Protein AF-A0A167ZIF8-F1 (afdb_monomer)

Structure (mmCIF, N/CA/C/O backbone):
data_AF-A0A167ZIF8-F1
#
_entry.id   AF-A0A167ZIF8-F1
#
loop_
_atom_site.group_PDB
_atom_site.id
_atom_site.type_symbol
_atom_site.label_atom_id
_atom_site.label_alt_id
_atom_site.label_comp_id
_atom_site.label_asym_id
_atom_site.label_entity_id
_atom_site.label_seq_id
_atom_site.pdbx_PDB_ins_code
_atom_site.Cartn_x
_atom_site.Cartn_y
_atom_site.Cartn_z
_atom_site.occupancy
_atom_site.B_iso_or_equiv
_atom_site.auth_seq_id
_atom_site.auth_comp_id
_atom_site.auth_asym_id
_atom_site.auth_atom_id
_atom_site.pdbx_PDB_model_num
ATOM 1 N N . MET A 1 1 ? -25.067 7.135 -41.259 1.00 41.94 1 MET A N 1
ATOM 2 C CA . MET A 1 1 ? -25.856 6.214 -40.419 1.00 41.94 1 MET A CA 1
ATOM 3 C C . MET A 1 1 ? -25.126 4.883 -40.394 1.00 41.94 1 MET A C 1
ATOM 5 O O . MET A 1 1 ? -25.309 4.084 -41.297 1.00 41.94 1 MET A O 1
ATOM 9 N N . HIS A 1 2 ? -24.227 4.705 -39.431 1.00 35.59 2 HIS A N 1
ATOM 10 C CA . HIS A 1 2 ? -23.624 3.417 -39.102 1.00 35.59 2 HIS A CA 1
ATOM 11 C C . HIS A 1 2 ? -23.530 3.384 -37.578 1.00 35.59 2 HIS A C 1
ATOM 13 O O . HIS A 1 2 ? -22.694 4.074 -37.002 1.00 35.59 2 HIS A O 1
ATOM 19 N N . ASP A 1 3 ? -24.457 2.657 -36.958 1.00 36.94 3 ASP A N 1
ATOM 20 C CA . ASP A 1 3 ? -24.453 2.353 -35.531 1.00 36.94 3 ASP A CA 1
ATOM 21 C C . ASP A 1 3 ? -23.498 1.184 -35.292 1.00 36.94 3 ASP A C 1
ATOM 23 O O . ASP A 1 3 ? -23.784 0.038 -35.640 1.00 36.94 3 ASP A O 1
ATOM 27 N N . SER A 1 4 ? -22.337 1.481 -34.719 1.00 40.12 4 SER A N 1
ATOM 28 C CA . SER A 1 4 ? -21.416 0.488 -34.172 1.00 40.12 4 SER A CA 1
ATOM 29 C C . SER A 1 4 ? -21.709 0.318 -32.684 1.00 40.12 4 SER A C 1
ATOM 31 O O . SER A 1 4 ? -21.299 1.123 -31.849 1.00 40.12 4 SER A O 1
ATOM 33 N N . HIS A 1 5 ? -22.463 -0.735 -32.378 1.00 37.88 5 HIS A N 1
ATOM 34 C CA . HIS A 1 5 ? -22.766 -1.204 -31.033 1.00 37.88 5 HIS A CA 1
ATOM 35 C C . HIS A 1 5 ? -21.508 -1.875 -30.454 1.00 37.88 5 HIS A C 1
ATOM 37 O O . HIS A 1 5 ? -21.152 -2.984 -30.851 1.00 37.88 5 HIS A O 1
ATOM 43 N N . PHE A 1 6 ? -20.798 -1.186 -29.561 1.00 35.12 6 PHE A N 1
ATOM 44 C CA . PHE A 1 6 ? -19.757 -1.801 -28.735 1.00 35.12 6 PHE A CA 1
ATOM 45 C C . PHE A 1 6 ? -20.427 -2.508 -27.545 1.00 35.12 6 PHE A C 1
ATOM 47 O O . PHE A 1 6 ? -21.236 -1.872 -26.865 1.00 35.12 6 PHE A O 1
ATOM 54 N N . PRO A 1 7 ? -20.120 -3.787 -27.262 1.00 34.19 7 PRO A N 1
ATOM 55 C CA . PRO A 1 7 ? -20.613 -4.441 -26.059 1.00 34.19 7 PRO A CA 1
ATOM 56 C C . PRO A 1 7 ? -20.008 -3.768 -24.822 1.00 34.19 7 PRO A C 1
ATOM 58 O O . PRO A 1 7 ? -18.795 -3.570 -24.735 1.00 34.19 7 PRO A O 1
ATOM 61 N N . SER A 1 8 ? -20.869 -3.405 -23.874 1.00 37.16 8 SER A N 1
ATOM 62 C CA . SER A 1 8 ? -20.477 -2.848 -22.583 1.00 37.16 8 SER A CA 1
ATOM 63 C C . SER A 1 8 ? -19.755 -3.914 -21.754 1.00 37.16 8 SER A C 1
ATOM 65 O O . SER A 1 8 ? -20.264 -5.013 -21.565 1.00 37.16 8 SER A O 1
ATOM 67 N N . ILE A 1 9 ? -18.591 -3.570 -21.200 1.00 37.72 9 ILE A N 1
ATOM 68 C CA . ILE A 1 9 ? -17.782 -4.408 -20.288 1.00 37.72 9 ILE A CA 1
ATOM 69 C C . ILE A 1 9 ? -18.501 -4.675 -18.938 1.00 37.72 9 ILE A C 1
ATOM 71 O O . ILE A 1 9 ? -17.973 -5.345 -18.055 1.00 37.72 9 ILE A O 1
ATOM 75 N N . ARG A 1 10 ? -19.741 -4.202 -18.763 1.00 41.38 10 ARG A N 1
ATOM 76 C CA . ARG A 1 10 ? -20.510 -4.321 -17.515 1.00 41.38 10 ARG A CA 1
ATOM 77 C C . ARG A 1 10 ? -21.224 -5.659 -17.305 1.00 41.38 10 ARG A C 1
ATOM 79 O O . ARG A 1 10 ? -21.680 -5.900 -16.193 1.00 41.38 10 ARG A O 1
ATOM 86 N N . ASP A 1 11 ? -21.266 -6.546 -18.298 1.00 34.81 11 ASP A N 1
ATOM 87 C CA . ASP A 1 11 ? -22.119 -7.745 -18.224 1.00 34.81 11 ASP A CA 1
ATOM 88 C C . ASP A 1 11 ? -21.430 -9.013 -17.675 1.00 34.81 11 ASP A C 1
ATOM 90 O O . ASP A 1 11 ? -22.047 -10.073 -17.651 1.00 34.81 11 ASP A O 1
ATOM 94 N N . ASN A 1 12 ? -20.176 -8.941 -17.204 1.00 36.62 12 ASN A N 1
ATOM 95 C CA . ASN A 1 12 ? -19.438 -10.116 -16.696 1.00 36.62 12 ASN A CA 1
ATOM 96 C C . ASN A 1 12 ? -18.710 -9.900 -15.358 1.00 36.62 12 ASN A C 1
ATOM 98 O O . ASN A 1 12 ? -17.729 -10.586 -15.074 1.00 36.62 12 ASN A O 1
ATOM 102 N N . LEU A 1 13 ? -19.171 -8.979 -14.508 1.00 37.09 13 LEU A N 1
ATOM 103 C CA . LEU A 1 13 ? -18.713 -8.959 -13.117 1.00 37.09 13 LEU A CA 1
ATOM 104 C C . LEU A 1 13 ? -19.550 -9.965 -12.311 1.00 37.09 13 LEU A C 1
ATOM 106 O O . LEU A 1 13 ? -20.757 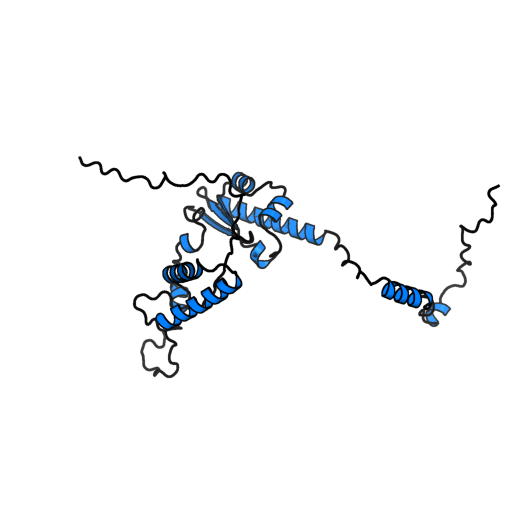-9.754 -12.168 1.00 37.09 13 LEU A O 1
ATOM 110 N N . PRO A 1 14 ? -18.964 -11.064 -11.798 1.00 38.53 14 PRO A N 1
ATOM 111 C CA . PRO A 1 14 ? -19.692 -11.953 -10.911 1.00 38.53 14 PRO A CA 1
ATOM 112 C C . PRO A 1 14 ? -20.103 -11.167 -9.665 1.00 38.53 14 PRO A C 1
ATOM 114 O O . PRO A 1 14 ? -19.280 -10.512 -9.023 1.00 38.53 14 PRO A O 1
ATOM 117 N N . LEU A 1 15 ? -21.402 -11.223 -9.365 1.00 38.34 15 LEU A N 1
ATOM 118 C CA . LEU A 1 15 ? -22.008 -10.749 -8.128 1.00 38.34 15 LEU A CA 1
ATOM 119 C C . LEU A 1 15 ? -21.123 -11.138 -6.937 1.00 38.34 15 LEU A C 1
ATOM 121 O O . LEU A 1 15 ? -20.860 -12.316 -6.705 1.00 38.34 15 LEU A O 1
ATOM 125 N N . PHE A 1 16 ? -20.667 -10.119 -6.206 1.00 46.72 16 PHE A N 1
ATOM 126 C CA . PHE A 1 16 ? -19.886 -10.193 -4.971 1.00 46.72 16 PHE A CA 1
ATOM 127 C C . PHE A 1 16 ? -20.711 -10.761 -3.801 1.00 46.72 16 PHE A C 1
ATOM 129 O O . PHE A 1 16 ? -20.771 -10.179 -2.721 1.00 46.72 16 PHE A O 1
ATOM 136 N N . GLU A 1 17 ? -21.350 -11.908 -3.993 1.00 45.38 17 GLU A N 1
ATOM 137 C CA . GLU A 1 17 ? -22.066 -12.615 -2.941 1.00 45.38 17 GLU A CA 1
ATOM 138 C C . GLU A 1 17 ? -21.422 -13.987 -2.723 1.00 45.38 17 GLU A C 1
ATOM 140 O O . GLU A 1 17 ? -21.336 -14.818 -3.621 1.00 45.38 17 GLU A O 1
ATOM 145 N N . ASP A 1 18 ? -20.963 -14.177 -1.483 1.00 41.78 18 ASP A N 1
ATOM 146 C CA . ASP A 1 18 ? -20.358 -15.379 -0.889 1.00 41.78 18 ASP A CA 1
ATOM 147 C C . ASP A 1 18 ? -18.818 -15.526 -0.941 1.00 41.78 18 ASP A C 1
ATOM 149 O O . ASP A 1 18 ? -18.254 -16.564 -1.282 1.00 41.78 18 ASP A O 1
ATOM 153 N N . ARG A 1 19 ? -18.101 -14.487 -0.482 1.00 50.00 19 ARG A N 1
ATOM 154 C CA . ARG A 1 19 ? -16.636 -14.494 -0.269 1.00 50.00 19 ARG A CA 1
ATOM 155 C C . ARG A 1 19 ? -16.169 -15.179 1.035 1.00 50.00 19 ARG A C 1
ATOM 157 O O . ARG A 1 19 ? -15.037 -14.968 1.459 1.00 50.00 19 ARG A O 1
ATOM 164 N N . ARG A 1 20 ? -17.016 -15.977 1.704 1.00 51.16 20 ARG A N 1
ATOM 165 C CA . ARG A 1 20 ? -16.671 -16.661 2.976 1.00 51.16 20 ARG A CA 1
ATOM 166 C C . ARG A 1 20 ? -16.439 -18.167 2.857 1.00 51.16 20 ARG A C 1
ATOM 168 O O . ARG A 1 20 ? -16.110 -18.804 3.856 1.00 51.16 20 ARG A O 1
ATOM 175 N N . LYS A 1 21 ? -16.542 -18.749 1.662 1.00 40.62 21 LYS A N 1
ATOM 176 C CA . LYS A 1 21 ? -16.330 -20.187 1.459 1.00 40.62 21 LYS A CA 1
ATOM 177 C C . LYS A 1 21 ? -15.110 -20.439 0.574 1.00 40.62 21 LYS A C 1
ATOM 179 O O . LYS A 1 21 ? -15.222 -20.642 -0.625 1.00 40.62 21 LYS A O 1
ATOM 184 N N . GLY A 1 22 ? -13.941 -20.413 1.216 1.00 43.56 22 GLY A N 1
ATOM 185 C CA . GLY A 1 22 ? -12.643 -20.669 0.591 1.00 43.56 22 GLY A CA 1
ATOM 186 C C . GLY A 1 22 ? -11.855 -19.392 0.325 1.00 43.56 22 GLY A C 1
ATOM 187 O O . GLY A 1 22 ? -11.556 -19.091 -0.825 1.00 43.56 22 GLY A O 1
ATOM 188 N N . MET A 1 23 ? -11.509 -18.635 1.374 1.00 47.28 23 MET A N 1
ATOM 189 C CA . MET A 1 23 ? -10.393 -17.692 1.261 1.00 47.28 23 MET A CA 1
ATOM 190 C C . MET A 1 23 ? -9.148 -18.535 0.991 1.00 47.28 23 MET A C 1
ATOM 192 O O . MET A 1 23 ? -8.578 -19.116 1.913 1.00 47.28 23 MET A O 1
ATOM 196 N N . ALA A 1 24 ? -8.771 -18.653 -0.284 1.00 56.69 24 ALA A N 1
ATOM 197 C CA . ALA A 1 24 ? -7.382 -18.891 -0.629 1.00 56.69 24 ALA A CA 1
ATOM 198 C C . ALA A 1 24 ? -6.552 -17.915 0.212 1.00 56.69 24 ALA A C 1
ATOM 200 O O . ALA A 1 24 ? -6.945 -16.755 0.352 1.00 56.69 24 ALA A O 1
ATOM 201 N N . ASP A 1 25 ? -5.493 -18.411 0.843 1.00 66.56 25 ASP A N 1
ATOM 202 C CA . ASP A 1 25 ? -4.620 -17.608 1.692 1.00 66.56 25 ASP A CA 1
ATOM 203 C C . ASP A 1 25 ? -4.032 -16.485 0.822 1.00 66.56 25 ASP A C 1
ATOM 205 O O . ASP A 1 25 ? -3.147 -16.718 -0.003 1.00 66.56 25 ASP A O 1
ATOM 209 N N . VAL A 1 26 ? -4.632 -15.291 0.883 1.00 68.50 26 VAL A N 1
ATOM 210 C CA . VAL A 1 26 ? -4.190 -14.148 0.085 1.00 68.50 26 VAL A CA 1
ATOM 211 C C . VAL A 1 26 ? -2.917 -13.650 0.740 1.00 68.50 26 VAL A C 1
ATOM 213 O O . VAL A 1 26 ? -2.943 -13.153 1.864 1.00 68.50 26 VAL A O 1
ATOM 216 N N . VAL A 1 27 ? -1.798 -13.791 0.037 1.00 68.88 27 VAL A N 1
ATOM 217 C CA . VAL A 1 27 ? -0.498 -13.349 0.533 1.00 68.88 27 VAL A CA 1
ATOM 218 C C . VAL A 1 27 ? -0.142 -12.033 -0.144 1.00 68.88 27 VAL A C 1
ATOM 220 O O . VAL A 1 27 ? -0.031 -11.957 -1.366 1.00 68.88 27 VAL A O 1
ATOM 223 N N . GLU A 1 28 ? 0.042 -10.994 0.663 1.00 78.00 28 GLU A N 1
ATOM 224 C CA . GLU A 1 28 ? 0.523 -9.690 0.215 1.00 78.00 28 GLU A CA 1
ATOM 225 C C . GLU A 1 28 ? 2.046 -9.605 0.377 1.00 78.00 28 GLU A C 1
ATOM 227 O O . GLU A 1 28 ? 2.599 -9.987 1.414 1.00 78.00 28 GLU A O 1
ATOM 232 N N . PHE A 1 29 ? 2.725 -9.096 -0.652 1.00 78.44 29 PHE A N 1
ATOM 233 C CA . PHE A 1 29 ? 4.169 -8.887 -0.653 1.00 78.44 29 PHE A CA 1
ATOM 234 C C . PHE A 1 29 ? 4.480 -7.415 -0.892 1.00 78.44 29 PHE A C 1
ATOM 236 O O . PHE A 1 29 ? 4.053 -6.836 -1.887 1.00 78.44 29 PHE A O 1
ATOM 243 N N . TYR A 1 30 ? 5.290 -6.845 -0.005 1.00 80.38 30 TYR A N 1
ATOM 244 C CA . TYR A 1 30 ? 5.907 -5.542 -0.208 1.00 80.38 30 TYR A CA 1
ATOM 245 C C . TYR A 1 30 ? 7.323 -5.761 -0.727 1.00 80.38 30 TYR A C 1
ATOM 247 O O . TYR A 1 30 ? 8.145 -6.389 -0.057 1.00 80.38 30 TYR A O 1
ATOM 255 N N . ILE A 1 31 ? 7.593 -5.266 -1.931 1.00 82.75 31 ILE A N 1
ATOM 256 C CA . ILE A 1 31 ? 8.898 -5.376 -2.578 1.00 82.75 31 ILE A CA 1
ATOM 257 C C . ILE A 1 31 ? 9.515 -3.983 -2.608 1.00 82.75 31 ILE A C 1
ATOM 259 O O . ILE A 1 31 ? 8.936 -3.054 -3.164 1.00 82.75 31 ILE A O 1
ATOM 263 N N . TYR A 1 32 ? 10.697 -3.851 -2.013 1.00 82.50 32 TYR A N 1
ATOM 264 C CA . TYR A 1 32 ? 11.531 -2.664 -2.141 1.00 82.50 32 TYR A CA 1
ATOM 265 C C . TYR A 1 32 ? 12.797 -3.045 -2.901 1.00 82.50 32 TYR A C 1
ATOM 267 O O . TYR A 1 32 ? 13.518 -3.952 -2.484 1.00 82.50 32 TYR A O 1
ATOM 275 N N . CYS A 1 33 ? 13.056 -2.373 -4.018 1.00 86.12 33 CYS A N 1
ATOM 276 C CA . CYS A 1 33 ? 14.234 -2.601 -4.843 1.00 86.12 33 CYS A CA 1
ATOM 277 C C . CYS A 1 33 ? 14.855 -1.267 -5.262 1.00 86.12 33 CYS A C 1
ATOM 279 O O . CYS A 1 33 ? 14.164 -0.258 -5.415 1.00 86.12 33 CYS A O 1
ATOM 281 N N . ASN A 1 34 ? 16.175 -1.278 -5.425 1.00 86.81 34 ASN A N 1
ATOM 282 C CA . ASN A 1 34 ? 16.947 -0.162 -5.944 1.00 86.81 34 ASN A CA 1
ATOM 283 C C . ASN A 1 34 ? 17.914 -0.709 -7.008 1.00 86.81 34 ASN A C 1
ATOM 285 O O . ASN A 1 34 ? 18.811 -1.465 -6.628 1.00 86.81 34 ASN A O 1
ATOM 289 N N . PRO A 1 35 ? 17.733 -0.388 -8.300 1.00 88.56 35 PRO A N 1
ATOM 290 C CA . PRO A 1 35 ? 16.759 0.561 -8.850 1.00 88.56 35 PRO A CA 1
ATOM 291 C C . PRO A 1 35 ? 15.287 0.095 -8.756 1.00 88.56 35 PRO A C 1
ATOM 293 O O . PRO A 1 35 ? 15.013 -1.102 -8.642 1.00 88.56 35 PRO A O 1
ATOM 296 N N . PRO A 1 36 ? 14.313 1.022 -8.760 1.00 89.88 36 PRO A N 1
ATOM 297 C CA . PRO A 1 36 ? 12.886 0.712 -8.710 1.00 89.88 36 PRO A CA 1
ATOM 298 C C . PRO A 1 36 ? 12.397 0.021 -9.987 1.00 89.88 36 PRO A C 1
ATOM 300 O O . PRO A 1 36 ? 12.843 0.326 -11.097 1.00 89.88 36 PRO A O 1
ATOM 303 N N . LEU A 1 37 ? 11.430 -0.885 -9.823 1.00 91.50 37 LEU A N 1
ATOM 304 C CA . LEU A 1 37 ? 10.714 -1.508 -10.934 1.00 91.50 37 LEU A CA 1
ATOM 305 C C . LEU A 1 37 ? 9.715 -0.535 -11.570 1.00 91.50 37 LEU A C 1
ATOM 307 O O . LEU A 1 37 ? 9.028 0.222 -10.888 1.00 91.50 37 LEU A O 1
ATOM 311 N N . LEU A 1 38 ? 9.576 -0.636 -12.887 1.00 90.12 38 LEU A N 1
ATOM 312 C CA . LEU A 1 38 ? 8.481 -0.051 -13.656 1.00 90.12 38 LEU A CA 1
ATOM 313 C C . LEU A 1 38 ? 7.246 -0.971 -13.634 1.00 90.12 38 LEU A C 1
ATOM 315 O O . LEU A 1 38 ? 7.387 -2.164 -13.346 1.00 90.12 38 LEU A O 1
ATOM 319 N N . PRO A 1 39 ? 6.041 -0.484 -14.006 1.00 88.00 39 PRO A N 1
ATOM 320 C CA . PRO A 1 39 ? 4.823 -1.305 -14.033 1.00 88.00 39 PRO A CA 1
ATOM 321 C C . PRO A 1 39 ? 4.967 -2.612 -14.828 1.00 88.00 39 PRO A C 1
ATOM 323 O O . PRO A 1 39 ? 4.445 -3.659 -14.437 1.00 88.00 39 PRO A O 1
ATOM 326 N N . GLN A 1 40 ? 5.737 -2.580 -15.918 1.00 89.31 40 GLN A N 1
ATOM 327 C CA . GLN A 1 40 ? 6.060 -3.773 -16.700 1.00 89.31 40 GLN A CA 1
ATOM 328 C C . GLN A 1 40 ? 6.960 -4.767 -15.953 1.00 89.31 40 GLN A C 1
ATOM 330 O O . GLN A 1 40 ? 6.740 -5.973 -16.039 1.00 89.31 40 GLN A O 1
ATOM 335 N N . GLY A 1 41 ? 7.910 -4.282 -15.150 1.00 91.56 41 GLY A N 1
ATOM 336 C CA . GLY A 1 41 ? 8.728 -5.120 -14.273 1.00 91.56 41 GLY A CA 1
ATOM 337 C C . GLY A 1 41 ? 7.922 -5.767 -13.162 1.00 91.56 41 GLY A C 1
ATOM 338 O O . GLY A 1 41 ? 8.051 -6.965 -12.932 1.00 91.56 41 GLY A O 1
ATOM 339 N N . VAL A 1 42 ? 7.018 -5.008 -12.539 1.00 90.31 42 VAL A N 1
ATOM 340 C CA . VAL A 1 42 ? 6.075 -5.545 -11.547 1.00 90.31 42 VAL A CA 1
ATOM 341 C C . VAL A 1 42 ? 5.205 -6.640 -12.168 1.00 90.31 42 VAL A C 1
ATOM 343 O O . VAL A 1 42 ? 5.077 -7.723 -11.598 1.00 90.31 42 VAL A O 1
ATOM 346 N N . SER A 1 43 ? 4.660 -6.397 -13.364 1.00 88.81 43 SER A N 1
ATOM 347 C CA . SER A 1 43 ? 3.843 -7.378 -14.091 1.00 88.81 43 SER A CA 1
ATOM 348 C C . SER A 1 43 ? 4.618 -8.661 -14.395 1.00 88.81 43 SER A C 1
ATOM 350 O O . SER A 1 43 ? 4.085 -9.756 -14.220 1.00 88.81 43 SER A O 1
ATOM 352 N N . GLU A 1 44 ? 5.884 -8.542 -14.803 1.00 91.88 44 GLU A N 1
ATOM 353 C CA . GLU A 1 44 ? 6.750 -9.688 -15.085 1.00 91.88 44 GLU A CA 1
ATOM 354 C C . GLU A 1 44 ? 7.080 -10.487 -13.818 1.00 91.88 44 GLU A C 1
ATOM 356 O O . GLU A 1 44 ? 6.996 -11.716 -13.836 1.00 91.88 44 GLU A O 1
ATOM 361 N N . VAL A 1 45 ? 7.377 -9.817 -12.697 1.00 91.94 45 VAL A N 1
ATOM 362 C CA . VAL A 1 45 ? 7.579 -10.488 -11.402 1.00 91.94 45 VAL A CA 1
ATOM 363 C C . VAL A 1 45 ? 6.318 -11.249 -11.001 1.00 91.94 45 VAL A C 1
ATOM 365 O O . VAL A 1 45 ? 6.404 -12.444 -10.729 1.00 91.94 45 VAL A O 1
ATOM 368 N N . ILE A 1 46 ? 5.148 -10.598 -11.021 1.00 89.06 46 ILE A N 1
ATOM 369 C CA . ILE A 1 46 ? 3.863 -11.224 -10.672 1.00 89.06 46 ILE A CA 1
ATOM 370 C C . ILE A 1 46 ? 3.614 -12.453 -11.550 1.00 89.06 46 ILE A C 1
ATOM 372 O O . ILE A 1 46 ? 3.346 -13.536 -11.032 1.00 89.06 46 ILE A O 1
ATOM 376 N N . ARG A 1 47 ? 3.755 -12.311 -12.872 1.00 90.12 47 ARG A N 1
ATOM 377 C CA . ARG A 1 47 ? 3.550 -13.399 -13.836 1.00 90.12 47 ARG A CA 1
ATOM 378 C C . ARG A 1 47 ? 4.429 -14.612 -13.529 1.00 90.12 47 ARG A C 1
ATOM 380 O O . ARG A 1 47 ? 3.972 -15.740 -13.673 1.00 90.12 47 ARG A O 1
ATOM 387 N N . ARG A 1 48 ? 5.681 -14.403 -13.114 1.00 89.00 48 ARG A N 1
ATOM 388 C CA . ARG A 1 48 ? 6.620 -15.494 -12.815 1.00 89.00 48 ARG A CA 1
ATOM 389 C C . ARG A 1 48 ? 6.387 -16.159 -11.456 1.00 89.00 48 ARG A C 1
ATOM 391 O O . ARG A 1 48 ? 6.821 -17.291 -11.275 1.00 89.00 48 ARG A O 1
ATOM 398 N N . VAL A 1 49 ? 5.716 -15.493 -10.514 1.00 90.12 49 VAL A N 1
ATOM 399 C CA . VAL A 1 49 ? 5.452 -16.049 -9.171 1.00 90.12 49 VAL A CA 1
ATOM 400 C C . VAL A 1 49 ? 4.046 -16.624 -9.001 1.00 90.12 49 VAL A C 1
ATOM 402 O O . VAL A 1 49 ? 3.809 -17.330 -8.024 1.00 90.12 49 VAL A O 1
ATOM 405 N N . GLN A 1 50 ? 3.135 -16.375 -9.947 1.00 84.88 50 GLN A N 1
ATOM 406 C CA . GLN A 1 50 ? 1.737 -16.832 -9.903 1.00 84.88 50 GLN A CA 1
ATOM 407 C C . GLN A 1 50 ? 1.572 -18.347 -9.698 1.00 84.88 50 GLN A C 1
ATOM 409 O O . GLN A 1 50 ? 0.632 -18.759 -9.024 1.00 84.88 50 GLN A O 1
ATOM 414 N N . ASP A 1 51 ? 2.500 -19.162 -10.205 1.00 81.25 51 ASP A N 1
ATOM 415 C CA . ASP A 1 51 ? 2.431 -20.629 -10.114 1.00 81.25 51 ASP A CA 1
ATOM 416 C C . ASP A 1 51 ? 3.112 -21.201 -8.854 1.00 81.25 51 ASP A C 1
ATOM 418 O O . ASP A 1 51 ? 3.285 -22.412 -8.714 1.00 81.25 51 ASP A O 1
ATOM 422 N N . THR A 1 52 ? 3.547 -20.346 -7.926 1.00 84.69 52 THR A N 1
ATOM 423 C CA . THR A 1 52 ? 4.321 -20.775 -6.759 1.00 84.69 52 THR A CA 1
ATOM 424 C C . THR A 1 52 ? 3.419 -21.024 -5.550 1.00 84.69 52 THR A C 1
ATOM 426 O O . THR A 1 52 ? 2.823 -20.103 -5.003 1.00 84.69 52 THR A O 1
ATOM 429 N N . GLU A 1 53 ? 3.353 -22.274 -5.085 1.00 78.75 53 GLU A N 1
ATOM 430 C CA . GLU A 1 53 ? 2.372 -22.700 -4.069 1.00 78.75 53 GLU A CA 1
ATOM 431 C C . GLU A 1 53 ? 2.755 -22.379 -2.612 1.00 78.75 53 GLU A C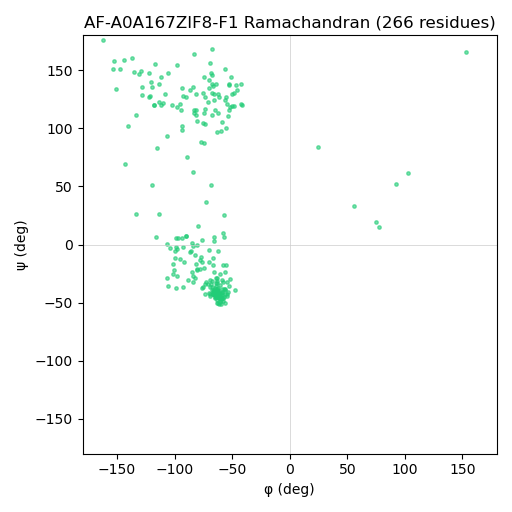 1
ATOM 433 O O . GLU A 1 53 ? 1.903 -22.430 -1.726 1.00 78.75 53 GLU A O 1
ATOM 438 N N . SER A 1 54 ? 4.026 -22.071 -2.324 1.00 80.00 54 SER A N 1
ATOM 439 C CA . SER A 1 54 ? 4.498 -21.853 -0.949 1.00 80.00 54 SER A CA 1
ATOM 440 C C . SER A 1 54 ? 5.078 -20.458 -0.748 1.00 80.00 54 SER A C 1
ATOM 442 O O . SER A 1 54 ? 5.830 -19.963 -1.584 1.00 80.00 54 SER A O 1
ATOM 444 N N . ARG A 1 55 ? 4.794 -19.833 0.401 1.00 75.31 55 ARG A N 1
ATOM 445 C CA . ARG A 1 55 ? 5.272 -18.476 0.717 1.00 75.31 55 ARG A CA 1
ATOM 446 C C . ARG A 1 55 ? 6.795 -18.344 0.648 1.00 75.31 55 ARG A C 1
ATOM 448 O O . ARG A 1 55 ? 7.287 -17.357 0.111 1.00 75.31 55 ARG A O 1
ATOM 455 N N . SER A 1 56 ? 7.541 -19.318 1.175 1.00 77.75 56 SER A N 1
ATOM 456 C CA . SER A 1 56 ? 9.009 -19.303 1.101 1.00 77.75 56 SER A CA 1
ATOM 457 C C . SER A 1 56 ? 9.493 -19.412 -0.340 1.00 77.75 56 SER A C 1
ATOM 459 O O . SER A 1 56 ? 10.410 -18.697 -0.730 1.00 77.75 56 SER A O 1
ATOM 461 N N . SER A 1 57 ? 8.833 -20.247 -1.145 1.00 86.44 57 SER A N 1
ATOM 462 C CA . SER A 1 57 ? 9.128 -20.348 -2.572 1.00 86.44 57 SER A CA 1
ATOM 463 C C . SER A 1 57 ? 8.801 -19.049 -3.308 1.00 86.44 57 SER A C 1
ATOM 465 O O . SER A 1 57 ? 9.573 -18.666 -4.176 1.00 86.44 57 SER A O 1
ATOM 467 N N . VAL A 1 58 ? 7.722 -18.338 -2.945 1.00 87.06 58 VAL A N 1
ATOM 468 C CA . VAL A 1 58 ? 7.381 -17.046 -3.565 1.00 87.06 58 VAL A CA 1
ATOM 469 C C . VAL A 1 58 ? 8.465 -16.014 -3.278 1.00 87.06 58 VAL A C 1
ATOM 471 O O . VAL A 1 58 ? 8.892 -15.331 -4.197 1.00 87.06 58 VAL A O 1
ATOM 474 N N . THR A 1 59 ? 8.956 -15.904 -2.039 1.00 87.00 59 THR A N 1
ATOM 475 C CA . THR A 1 59 ? 10.029 -14.946 -1.719 1.00 87.00 59 THR A CA 1
ATOM 476 C C . THR A 1 59 ? 11.299 -15.223 -2.519 1.00 87.00 59 THR A C 1
ATOM 478 O O . THR A 1 59 ? 11.851 -14.291 -3.100 1.00 87.00 59 THR A O 1
ATOM 481 N N . THR A 1 60 ? 11.733 -16.484 -2.596 1.00 90.06 60 THR A N 1
ATOM 482 C CA . THR A 1 60 ? 12.886 -16.870 -3.422 1.00 90.06 60 THR A CA 1
ATOM 483 C C . THR A 1 60 ? 12.630 -16.570 -4.897 1.00 90.06 60 THR A C 1
ATOM 485 O O . THR A 1 60 ? 13.455 -15.929 -5.533 1.00 90.06 60 THR A O 1
ATOM 488 N N . ALA A 1 61 ? 11.454 -16.923 -5.419 1.00 90.62 61 ALA A N 1
ATOM 489 C CA . ALA A 1 61 ? 11.103 -16.656 -6.808 1.00 90.62 61 ALA A CA 1
ATOM 490 C C . ALA A 1 61 ? 11.072 -15.150 -7.117 1.00 90.62 61 ALA A C 1
ATOM 492 O O . ALA A 1 61 ? 11.588 -14.730 -8.147 1.00 90.62 61 ALA A O 1
ATOM 493 N N . VAL A 1 62 ? 10.519 -14.313 -6.231 1.00 91.88 62 VAL A N 1
ATOM 494 C CA . VAL A 1 62 ? 10.567 -12.849 -6.373 1.00 91.88 62 VAL A CA 1
ATOM 495 C C . VAL A 1 62 ? 12.017 -12.372 -6.437 1.00 91.88 62 VAL A C 1
ATOM 497 O O . VAL A 1 62 ? 12.351 -11.614 -7.340 1.00 91.88 62 VAL A O 1
ATOM 500 N N . GLN A 1 63 ? 12.878 -12.816 -5.517 1.00 92.31 63 GLN A N 1
ATOM 501 C CA . GLN A 1 63 ? 14.288 -12.416 -5.491 1.00 92.31 63 GLN A CA 1
ATOM 502 C C . GLN A 1 63 ? 15.022 -12.820 -6.771 1.00 92.31 63 GLN A C 1
ATOM 504 O O . GLN A 1 63 ? 15.647 -11.968 -7.399 1.00 92.31 63 GLN A O 1
ATOM 509 N N . ASP A 1 64 ? 14.890 -14.075 -7.195 1.00 93.62 64 ASP A N 1
ATOM 510 C CA . ASP A 1 64 ? 15.511 -14.580 -8.421 1.00 93.62 64 ASP A CA 1
ATOM 511 C C . ASP A 1 64 ? 15.033 -13.786 -9.644 1.00 93.62 64 ASP A C 1
ATOM 513 O O . ASP A 1 64 ? 15.825 -13.409 -10.505 1.00 93.62 64 ASP A O 1
ATOM 517 N N . ASN A 1 65 ? 13.741 -13.454 -9.697 1.00 93.00 65 ASN A N 1
ATOM 518 C CA . ASN A 1 65 ? 13.185 -12.644 -10.775 1.00 93.00 65 ASN A CA 1
ATOM 519 C C . ASN A 1 65 ? 13.721 -11.215 -10.779 1.00 93.00 65 ASN A C 1
ATOM 521 O O . ASN A 1 65 ? 13.987 -10.687 -11.855 1.00 93.00 65 ASN A O 1
ATOM 525 N N . LEU A 1 66 ? 13.896 -10.599 -9.608 1.00 93.94 66 LEU A N 1
ATOM 526 C CA . LEU A 1 66 ? 14.494 -9.270 -9.504 1.00 93.94 66 LEU A CA 1
ATOM 527 C C . LEU A 1 66 ? 15.941 -9.268 -10.001 1.00 93.94 66 LEU A C 1
ATOM 529 O O . LEU A 1 66 ? 16.311 -8.344 -10.717 1.00 93.94 66 LEU A O 1
ATOM 533 N N . PHE A 1 67 ? 16.732 -10.297 -9.678 1.00 93.62 67 PHE A N 1
ATOM 534 C CA . PHE A 1 67 ? 18.101 -10.420 -10.188 1.00 93.62 67 PHE A CA 1
ATOM 535 C C . PHE A 1 67 ? 18.135 -10.614 -11.700 1.00 93.62 67 PHE A C 1
ATOM 537 O O . PHE A 1 67 ? 18.881 -9.920 -12.377 1.00 93.62 67 PHE A O 1
ATOM 544 N N . VAL A 1 68 ? 17.279 -11.483 -12.245 1.00 94.69 68 VAL A N 1
ATOM 545 C CA . VAL A 1 68 ? 17.195 -11.683 -13.701 1.00 94.69 68 VAL A CA 1
ATOM 546 C C . VAL A 1 68 ? 16.795 -10.393 -14.419 1.00 94.69 68 VAL A C 1
ATOM 548 O O . VAL A 1 68 ? 17.373 -10.066 -15.448 1.00 94.69 68 VAL A O 1
ATOM 551 N N . ILE A 1 69 ? 15.820 -9.649 -13.887 1.00 94.19 69 ILE A N 1
ATOM 552 C CA . ILE A 1 69 ? 15.417 -8.360 -14.462 1.00 94.19 69 ILE A CA 1
ATOM 553 C C . ILE A 1 69 ? 16.573 -7.356 -14.392 1.00 94.19 69 ILE A C 1
ATOM 555 O O . ILE A 1 69 ? 16.827 -6.667 -15.375 1.00 94.19 69 ILE A O 1
ATOM 559 N N . ALA A 1 70 ? 17.275 -7.288 -13.259 1.00 92.88 70 ALA A N 1
ATOM 560 C CA . ALA A 1 70 ? 18.409 -6.391 -13.089 1.00 92.88 70 ALA A CA 1
ATOM 561 C C . ALA A 1 70 ? 19.536 -6.708 -14.085 1.00 92.88 70 ALA A C 1
ATOM 563 O O . ALA A 1 70 ? 19.943 -5.822 -14.827 1.00 92.88 70 ALA A O 1
ATOM 564 N N . ASP A 1 71 ? 19.962 -7.967 -14.176 1.00 94.12 71 ASP A N 1
ATOM 565 C CA . ASP A 1 71 ? 21.025 -8.402 -15.093 1.00 94.12 71 ASP A CA 1
ATOM 566 C C . ASP A 1 71 ? 20.696 -8.112 -16.570 1.00 94.12 71 ASP A C 1
ATOM 568 O O . ASP A 1 71 ? 21.590 -7.898 -17.387 1.00 94.12 71 ASP A O 1
ATOM 572 N N . GLU A 1 72 ? 19.411 -8.128 -16.934 1.00 94.38 72 GLU A N 1
ATOM 573 C CA . GLU A 1 72 ? 18.947 -7.865 -18.299 1.00 94.38 72 GLU A CA 1
ATOM 574 C C . GLU A 1 72 ? 18.784 -6.363 -18.605 1.00 94.38 72 GLU A C 1
ATOM 576 O O . GLU A 1 72 ? 18.965 -5.953 -19.755 1.00 94.38 72 GLU A O 1
ATOM 581 N N . ASP A 1 73 ? 18.422 -5.541 -17.613 1.00 94.06 73 ASP A N 1
ATOM 582 C CA . ASP A 1 73 ? 17.977 -4.161 -17.848 1.00 94.06 73 ASP A CA 1
ATOM 583 C C . ASP A 1 73 ? 18.984 -3.088 -17.456 1.00 94.06 73 ASP A C 1
ATOM 585 O O . ASP A 1 73 ? 18.968 -2.001 -18.049 1.00 94.06 73 ASP A O 1
ATOM 589 N N . ILE A 1 74 ? 19.833 -3.364 -16.468 1.00 92.19 74 ILE A N 1
ATOM 590 C CA . ILE A 1 74 ? 20.742 -2.381 -15.885 1.00 92.19 74 ILE A CA 1
ATOM 591 C C . ILE A 1 74 ? 22.176 -2.903 -15.848 1.00 92.19 74 ILE A C 1
ATOM 593 O O . ILE A 1 74 ? 22.423 -4.093 -15.692 1.00 92.19 74 ILE A O 1
ATOM 597 N N . ASP A 1 75 ? 23.125 -1.982 -15.948 1.00 91.12 75 ASP A N 1
ATOM 598 C CA . ASP A 1 75 ? 24.539 -2.246 -15.714 1.00 91.12 75 ASP A CA 1
ATOM 599 C C . ASP A 1 75 ? 25.065 -1.334 -14.604 1.00 91.12 75 ASP A C 1
ATOM 601 O O . ASP A 1 75 ? 24.611 -0.190 -14.429 1.00 91.12 75 ASP A O 1
ATOM 605 N N . ALA A 1 76 ? 26.021 -1.856 -13.840 1.00 85.81 76 ALA A N 1
ATOM 606 C CA . ALA A 1 76 ? 26.702 -1.082 -12.821 1.00 85.81 76 ALA A CA 1
ATOM 607 C C . ALA A 1 76 ? 27.542 0.004 -13.499 1.00 85.81 76 ALA A C 1
ATOM 609 O O . ALA A 1 76 ? 28.204 -0.232 -14.509 1.00 85.81 76 ALA A O 1
ATOM 610 N N . LEU A 1 77 ? 27.526 1.213 -12.937 1.00 82.56 77 LEU A N 1
ATOM 611 C CA . LEU A 1 77 ? 28.424 2.259 -13.407 1.00 82.56 77 LEU A CA 1
ATOM 612 C C . LEU A 1 77 ? 29.862 1.847 -13.101 1.00 82.56 77 LEU A C 1
ATOM 614 O O . LEU A 1 77 ? 30.189 1.560 -11.950 1.00 82.56 77 LEU A O 1
ATOM 618 N N . ASP A 1 78 ? 30.702 1.819 -14.133 1.00 80.81 78 ASP A N 1
ATOM 619 C CA . ASP A 1 78 ? 32.135 1.603 -13.979 1.00 80.81 78 ASP A CA 1
ATOM 620 C C . ASP A 1 78 ? 32.740 2.824 -13.261 1.00 80.81 78 ASP A C 1
ATOM 622 O O . ASP A 1 78 ? 32.750 3.920 -13.834 1.00 80.81 78 ASP A O 1
ATOM 626 N N . PRO A 1 79 ? 33.210 2.684 -12.006 1.00 70.38 79 PRO A N 1
ATOM 627 C CA . PRO A 1 79 ? 33.770 3.804 -11.255 1.00 70.38 79 PRO A CA 1
ATOM 628 C C . PRO A 1 79 ? 35.084 4.321 -11.858 1.00 70.38 79 PRO A C 1
ATOM 630 O O . PRO A 1 79 ? 35.489 5.441 -11.535 1.00 70.38 79 PRO A O 1
ATOM 633 N N . ASP A 1 80 ? 35.731 3.523 -12.716 1.00 74.31 80 ASP A N 1
ATOM 634 C CA . ASP A 1 80 ? 36.999 3.839 -13.371 1.00 74.31 80 ASP A CA 1
ATOM 635 C C . ASP A 1 80 ? 36.806 4.365 -14.807 1.00 74.31 80 ASP A C 1
ATOM 637 O O . ASP A 1 80 ? 37.785 4.741 -15.456 1.00 74.31 80 ASP A O 1
ATOM 641 N N . ALA A 1 81 ? 35.566 4.439 -15.313 1.00 70.56 81 ALA A N 1
ATOM 642 C CA . ALA A 1 81 ? 35.289 5.045 -16.610 1.00 70.56 81 ALA A CA 1
ATOM 643 C C . ALA A 1 81 ? 35.628 6.544 -16.566 1.00 70.56 81 ALA A C 1
ATOM 645 O O . ALA A 1 81 ? 35.024 7.319 -15.824 1.00 70.56 81 ALA A O 1
ATOM 646 N N . ASP A 1 82 ? 36.624 6.937 -17.361 1.00 58.12 82 ASP A N 1
ATOM 647 C CA . ASP A 1 82 ? 37.251 8.257 -17.359 1.00 58.12 82 ASP A CA 1
ATOM 648 C C . ASP A 1 82 ? 36.242 9.420 -17.225 1.00 58.12 82 ASP A C 1
ATOM 650 O O . ASP A 1 82 ? 35.371 9.636 -18.073 1.00 58.12 82 ASP A O 1
ATOM 654 N N . TYR A 1 83 ? 36.426 10.223 -16.169 1.00 57.41 83 TYR A N 1
ATOM 655 C CA . TYR A 1 83 ? 35.645 11.406 -15.761 1.00 57.41 83 TYR A CA 1
ATOM 656 C C . TYR A 1 83 ? 35.532 12.533 -16.815 1.00 57.41 83 TYR A C 1
ATOM 658 O O . TYR A 1 83 ? 35.013 13.611 -16.521 1.00 57.41 83 TYR A O 1
ATOM 666 N N . GLU A 1 84 ? 36.011 12.332 -18.042 1.00 60.91 84 GLU A N 1
ATOM 667 C CA . GLU A 1 84 ? 35.966 13.331 -19.115 1.00 60.91 84 GLU A CA 1
ATOM 668 C C . GLU A 1 84 ? 34.642 13.334 -19.898 1.00 60.91 84 GLU A C 1
ATOM 670 O O . GLU A 1 84 ? 34.462 14.148 -20.808 1.00 60.91 84 GLU A O 1
ATOM 675 N N . SER A 1 85 ? 33.675 12.481 -19.539 1.00 59.47 85 SER A N 1
ATOM 676 C CA . SER A 1 85 ? 32.327 12.581 -20.098 1.00 59.47 85 SER A CA 1
ATOM 677 C C . SER A 1 85 ? 31.606 13.821 -19.537 1.00 59.47 85 SER A C 1
ATOM 679 O O . SER A 1 85 ? 31.403 13.913 -18.325 1.00 59.47 85 SER A O 1
ATOM 681 N N . PRO A 1 86 ? 31.124 14.761 -20.376 1.00 54.94 86 PRO A N 1
ATOM 682 C CA . PRO A 1 86 ? 30.380 15.950 -19.934 1.00 54.94 86 PRO A CA 1
ATOM 683 C C . PRO A 1 86 ? 29.011 15.639 -19.282 1.00 54.94 86 PRO A C 1
ATOM 685 O O . PRO A 1 86 ? 28.256 16.557 -18.972 1.00 54.94 86 PRO A O 1
ATOM 688 N N . LEU A 1 87 ? 28.693 14.357 -19.065 1.00 54.72 87 LEU A N 1
ATOM 689 C CA . LEU A 1 87 ? 27.561 13.851 -18.283 1.00 54.72 87 LEU A CA 1
ATOM 690 C C . LEU A 1 87 ? 27.937 13.477 -16.832 1.00 54.72 87 LEU A C 1
ATOM 692 O O . LEU A 1 87 ? 27.078 12.981 -16.107 1.00 54.72 87 LEU A O 1
ATOM 696 N N . ALA A 1 88 ? 29.171 13.738 -16.383 1.00 53.09 88 ALA A N 1
ATOM 697 C CA . ALA A 1 88 ? 29.646 13.451 -15.020 1.00 53.09 88 ALA A CA 1
ATOM 698 C C . ALA A 1 88 ? 28.905 14.215 -13.896 1.00 53.09 88 ALA A C 1
ATOM 700 O O . ALA A 1 88 ? 29.140 13.955 -12.722 1.00 53.09 88 ALA A O 1
ATOM 701 N N . ASP A 1 89 ? 28.000 15.136 -14.245 1.00 54.75 89 ASP A N 1
ATOM 702 C CA . ASP A 1 89 ? 27.098 15.829 -13.308 1.00 54.75 89 ASP A CA 1
ATOM 703 C C . ASP A 1 89 ? 25.682 15.213 -13.282 1.00 54.75 89 ASP A C 1
ATOM 705 O O . ASP A 1 89 ? 24.741 15.737 -12.681 1.00 54.75 89 ASP A O 1
ATOM 709 N N . SER A 1 90 ? 25.480 14.097 -13.989 1.00 62.25 90 SER A N 1
ATOM 710 C CA . SER A 1 90 ? 24.227 13.361 -13.923 1.00 62.25 90 SER A CA 1
ATOM 711 C C . SER A 1 90 ? 24.262 12.453 -12.693 1.00 62.25 90 SER A C 1
ATOM 713 O O . SER A 1 90 ? 25.088 11.558 -12.599 1.00 62.25 90 SER A O 1
ATOM 715 N N . ASP A 1 91 ? 23.365 12.723 -11.741 1.00 70.88 91 ASP A N 1
ATOM 716 C CA . ASP A 1 91 ? 23.056 11.958 -10.511 1.00 70.88 91 ASP A CA 1
ATOM 717 C C . ASP A 1 91 ? 22.638 10.490 -10.795 1.00 70.88 91 ASP A C 1
ATOM 719 O O . ASP A 1 91 ? 21.849 9.919 -10.062 1.00 70.88 91 ASP A O 1
ATOM 723 N N . VAL A 1 92 ? 23.054 9.902 -11.917 1.00 76.00 92 VAL A N 1
ATOM 724 C CA . VAL A 1 92 ? 22.657 8.579 -12.394 1.00 76.00 92 VAL A CA 1
ATOM 725 C C . VAL A 1 92 ? 23.384 7.527 -11.566 1.00 76.00 92 VAL A C 1
ATOM 727 O O . VAL A 1 92 ? 24.590 7.602 -11.370 1.00 76.00 92 VAL A O 1
ATOM 730 N N . ASP A 1 93 ? 22.626 6.560 -11.068 1.00 81.44 93 ASP A N 1
ATOM 731 C CA . ASP A 1 93 ? 23.063 5.481 -10.184 1.00 81.44 93 ASP A CA 1
ATOM 732 C C . ASP A 1 93 ? 23.356 4.172 -10.933 1.00 81.44 93 ASP A C 1
ATOM 734 O O . ASP A 1 93 ? 24.186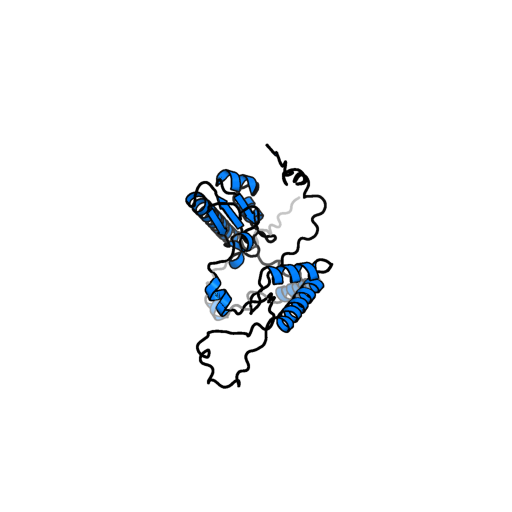 3.382 -10.488 1.00 81.44 93 ASP A O 1
ATOM 738 N N . VAL A 1 94 ? 22.704 3.953 -12.078 1.00 88.00 94 VAL A N 1
ATOM 739 C CA . VAL A 1 94 ? 22.848 2.761 -12.929 1.00 88.00 94 VAL A CA 1
ATOM 740 C C . VAL A 1 94 ? 22.665 3.127 -14.403 1.00 88.00 94 VAL A C 1
ATOM 742 O O . VAL A 1 94 ? 21.913 4.050 -14.728 1.00 88.00 94 VAL A O 1
ATOM 745 N N . SER A 1 95 ? 23.311 2.388 -15.307 1.00 88.06 95 SER A N 1
ATOM 746 C CA . SER A 1 95 ? 23.098 2.537 -16.752 1.00 88.06 95 SER A CA 1
ATOM 747 C C . SER A 1 95 ? 21.981 1.615 -17.219 1.00 88.06 95 SER A C 1
ATOM 749 O O . SER A 1 95 ? 22.045 0.414 -16.991 1.00 88.06 95 SER A O 1
ATOM 751 N N . VAL A 1 96 ? 20.975 2.149 -17.911 1.00 90.75 96 VAL A N 1
ATOM 752 C CA . VAL A 1 96 ? 19.934 1.326 -18.543 1.00 90.75 96 VAL A CA 1
ATOM 753 C C . VAL A 1 96 ? 20.459 0.786 -19.872 1.00 90.75 96 VAL A C 1
ATOM 755 O O . VAL A 1 96 ? 20.733 1.566 -20.786 1.00 90.75 96 VAL A O 1
ATOM 758 N N . ILE A 1 97 ? 20.595 -0.536 -19.985 1.00 93.69 97 ILE A N 1
ATOM 759 C CA . ILE A 1 97 ? 21.134 -1.208 -21.181 1.00 93.69 97 ILE A CA 1
ATOM 760 C C . ILE A 1 97 ? 20.043 -1.803 -22.078 1.00 93.69 97 ILE A C 1
ATOM 762 O O . ILE A 1 97 ? 20.262 -1.982 -23.279 1.00 93.69 97 ILE A O 1
ATOM 766 N N . SER A 1 98 ? 18.856 -2.069 -21.527 1.00 92.31 98 SER A N 1
ATOM 767 C CA . SER A 1 98 ? 17.726 -2.611 -22.285 1.00 92.31 98 SER A CA 1
ATOM 768 C C . SER A 1 98 ? 16.894 -1.495 -22.938 1.00 92.31 98 SER A C 1
ATOM 770 O O . SER A 1 98 ? 16.521 -0.531 -22.266 1.00 92.31 98 SER A O 1
ATOM 772 N N . PRO A 1 99 ? 16.530 -1.611 -24.231 1.00 89.75 99 PRO A N 1
ATOM 773 C CA . PRO A 1 99 ? 15.575 -0.698 -24.864 1.00 89.75 99 PRO A CA 1
ATOM 774 C C . PRO A 1 99 ? 14.138 -0.887 -24.348 1.00 89.75 99 PRO A C 1
ATOM 776 O O . PRO A 1 99 ? 13.297 -0.022 -24.580 1.00 89.75 99 PRO A O 1
ATOM 779 N N . ASP A 1 100 ? 13.865 -2.002 -23.666 1.00 91.88 100 ASP A N 1
ATOM 780 C CA . ASP A 1 100 ? 12.598 -2.320 -23.004 1.00 91.88 100 ASP A CA 1
ATOM 781 C C . ASP A 1 100 ? 12.831 -2.508 -21.497 1.00 91.88 100 ASP A C 1
ATOM 783 O O . ASP A 1 100 ? 12.516 -3.538 -20.901 1.00 91.88 100 ASP A O 1
ATOM 787 N N . ALA A 1 101 ? 13.493 -1.525 -20.888 1.00 90.88 101 ALA A N 1
ATOM 788 C CA . ALA A 1 101 ? 13.883 -1.593 -19.490 1.00 90.88 101 ALA A CA 1
ATOM 789 C C . ALA A 1 101 ? 12.663 -1.678 -18.575 1.00 90.88 101 ALA A C 1
ATOM 791 O O . ALA A 1 101 ? 11.737 -0.876 -18.654 1.00 90.88 101 ALA A O 1
ATOM 792 N N . ARG A 1 102 ? 12.667 -2.646 -17.669 1.00 94.06 102 ARG A N 1
ATOM 793 C CA . ARG A 1 102 ? 11.663 -2.857 -16.62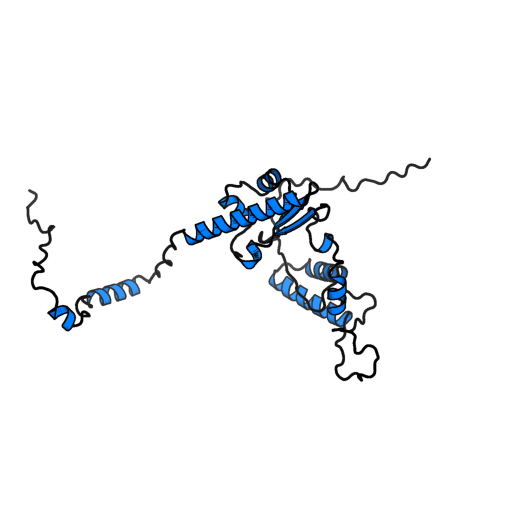3 1.00 94.06 102 ARG A CA 1
ATOM 794 C C . ARG A 1 102 ? 12.106 -2.286 -15.277 1.00 94.06 102 ARG A C 1
ATOM 796 O O . ARG A 1 102 ? 11.319 -2.301 -14.332 1.00 94.06 102 ARG A O 1
ATOM 803 N N . MET A 1 103 ? 13.322 -1.756 -15.198 1.00 92.31 103 MET A N 1
ATOM 804 C CA . MET A 1 103 ? 13.853 -0.985 -14.075 1.00 92.31 103 MET A CA 1
ATOM 805 C C . MET A 1 103 ? 14.179 0.443 -14.511 1.00 92.31 103 MET A C 1
ATOM 807 O O . MET A 1 103 ? 14.427 0.707 -15.687 1.00 92.31 103 MET A O 1
ATOM 811 N N . MET A 1 104 ? 14.172 1.370 -13.556 1.00 90.56 104 MET A N 1
ATOM 812 C CA . MET A 1 104 ? 14.488 2.779 -13.786 1.00 90.56 104 MET A CA 1
ATOM 813 C C . MET A 1 104 ? 15.547 3.258 -12.792 1.00 90.56 104 MET A C 1
ATOM 815 O O . MET A 1 104 ? 15.372 3.002 -11.604 1.00 90.56 104 MET A O 1
ATOM 819 N N . PRO A 1 105 ? 16.577 4.015 -13.217 1.00 90.31 105 PRO A N 1
ATOM 820 C CA . PRO A 1 105 ? 17.548 4.613 -12.303 1.00 90.31 105 PRO A CA 1
ATOM 821 C C . PRO A 1 105 ? 16.862 5.419 -11.194 1.00 90.31 105 PRO A C 1
ATOM 823 O O . PRO A 1 105 ? 15.912 6.169 -11.454 1.00 90.31 105 PRO A O 1
ATOM 826 N N . TRP A 1 106 ? 17.333 5.308 -9.952 1.00 86.25 106 TRP A N 1
ATOM 827 C CA . TRP A 1 106 ? 16.730 5.983 -8.804 1.00 86.25 106 TRP A CA 1
ATOM 828 C C . TRP A 1 106 ? 16.649 7.494 -8.986 1.00 86.25 106 TRP A C 1
ATOM 830 O O . TRP A 1 106 ? 15.653 8.112 -8.605 1.00 86.25 106 TRP A O 1
ATOM 840 N N . ALA A 1 107 ? 17.659 8.114 -9.594 1.00 83.75 107 ALA A N 1
ATOM 841 C CA . ALA A 1 107 ? 17.628 9.553 -9.824 1.00 83.75 107 ALA A CA 1
ATOM 842 C C . ALA A 1 107 ? 16.578 9.975 -10.851 1.00 83.75 107 ALA A C 1
ATOM 844 O O . ALA A 1 107 ? 15.965 11.037 -10.704 1.00 83.75 107 ALA A O 1
ATOM 845 N N . GLU A 1 108 ? 16.323 9.147 -11.864 1.00 86.06 108 GLU A N 1
ATOM 846 C CA . GLU A 1 108 ? 15.234 9.378 -12.809 1.00 86.06 108 GLU A CA 1
ATOM 847 C C . GLU A 1 108 ? 13.880 9.177 -12.129 1.00 86.06 108 GLU A C 1
ATOM 849 O O . GLU A 1 108 ? 13.004 10.041 -12.226 1.00 86.06 108 GLU A O 1
ATOM 854 N N . HIS A 1 109 ? 13.747 8.109 -11.348 1.00 83.88 109 HIS A N 1
ATOM 855 C CA . HIS A 1 109 ? 12.570 7.857 -10.533 1.00 83.88 109 HIS A CA 1
ATOM 856 C C . HIS A 1 109 ? 12.281 9.021 -9.569 1.00 83.88 109 HIS A C 1
ATOM 858 O O . HIS A 1 109 ? 11.156 9.509 -9.513 1.00 83.88 109 HIS A O 1
ATOM 864 N N . ARG A 1 110 ? 13.291 9.560 -8.872 1.00 81.06 110 ARG A N 1
ATOM 865 C CA . ARG A 1 110 ? 13.136 10.705 -7.957 1.00 81.06 110 ARG A CA 1
ATOM 866 C C . ARG A 1 110 ? 12.692 11.972 -8.686 1.00 81.06 110 ARG A C 1
ATOM 868 O O . ARG A 1 110 ? 11.952 12.770 -8.119 1.00 81.06 110 ARG A O 1
ATOM 875 N N . ARG A 1 111 ? 13.124 12.169 -9.935 1.00 80.44 111 ARG A N 1
ATOM 876 C CA . ARG A 1 111 ? 12.662 13.283 -10.785 1.00 80.44 111 ARG A CA 1
ATOM 877 C C . ARG A 1 111 ? 11.213 13.077 -11.238 1.00 80.44 111 ARG A C 1
ATOM 879 O O . ARG A 1 111 ? 10.471 14.049 -11.356 1.00 80.44 111 ARG A O 1
ATOM 886 N N . ARG A 1 112 ? 10.811 11.822 -11.461 1.00 74.44 112 ARG A N 1
ATOM 887 C CA . ARG A 1 112 ? 9.472 11.410 -11.912 1.00 74.44 112 ARG A CA 1
ATOM 888 C C . ARG A 1 112 ? 8.498 11.071 -10.787 1.00 74.44 112 ARG A C 1
ATOM 890 O O . ARG A 1 112 ? 7.344 10.797 -11.084 1.00 74.44 112 ARG A O 1
ATOM 897 N N . SER A 1 113 ? 8.899 11.128 -9.522 1.00 61.44 113 SER A N 1
ATOM 898 C CA . SER A 1 113 ? 8.083 10.696 -8.373 1.00 61.44 113 SER A CA 1
ATOM 899 C C . SER A 1 113 ? 6.731 11.413 -8.251 1.00 61.44 113 SER A C 1
ATOM 901 O O . SER A 1 113 ? 5.819 10.900 -7.615 1.00 61.44 113 SER A O 1
ATOM 903 N N . HIS A 1 114 ? 6.560 12.552 -8.925 1.00 54.81 114 HIS A N 1
ATOM 904 C CA . HIS A 1 114 ? 5.292 13.274 -9.047 1.00 54.81 114 HIS A CA 1
ATOM 905 C C . HIS A 1 114 ? 4.338 12.706 -10.121 1.00 54.81 114 HIS A C 1
ATOM 907 O O . HIS A 1 114 ? 3.271 13.273 -10.332 1.00 54.81 114 HIS A O 1
ATOM 913 N N . THR A 1 115 ? 4.724 11.647 -10.841 1.00 57.38 115 THR A N 1
ATOM 914 C CA . THR A 1 115 ? 3.999 11.118 -12.017 1.00 57.38 115 THR A CA 1
ATOM 915 C C . THR A 1 115 ? 3.450 9.708 -11.845 1.00 57.38 115 THR A C 1
ATOM 917 O O . THR A 1 115 ? 2.921 9.163 -12.811 1.00 57.38 115 THR A O 1
ATOM 920 N N . TYR A 1 116 ? 3.539 9.119 -10.647 1.00 63.44 116 TYR A N 1
ATOM 921 C CA . TYR A 1 116 ? 2.827 7.871 -10.377 1.00 63.44 116 TYR A CA 1
ATOM 922 C C . TYR A 1 116 ? 1.349 8.056 -10.679 1.00 63.44 116 TYR A C 1
ATOM 924 O O . TYR A 1 116 ? 0.728 9.008 -10.200 1.00 63.44 116 TYR A O 1
ATOM 932 N N . ALA A 1 117 ? 0.806 7.169 -11.509 1.00 71.44 117 ALA A N 1
ATOM 933 C CA . ALA A 1 117 ? -0.615 7.191 -11.758 1.00 71.44 117 ALA A CA 1
ATOM 934 C C . ALA A 1 117 ? -1.309 6.775 -10.464 1.00 71.44 117 ALA A C 1
ATOM 936 O O . ALA A 1 117 ? -0.820 5.931 -9.714 1.00 71.44 117 ALA A O 1
ATOM 937 N N . ASP A 1 118 ? -2.492 7.318 -10.214 1.00 78.25 118 ASP A N 1
ATOM 938 C CA . ASP A 1 118 ? -3.277 6.926 -9.044 1.00 78.25 118 ASP A CA 1
ATOM 939 C C . ASP A 1 118 ? -3.558 5.414 -9.001 1.00 78.25 118 ASP A C 1
ATOM 941 O O . ASP A 1 118 ? -3.769 4.851 -7.930 1.00 78.25 118 ASP A O 1
ATOM 945 N N . ALA A 1 119 ? -3.523 4.755 -10.163 1.00 78.44 119 ALA A N 1
ATOM 946 C CA . ALA A 1 119 ? -3.654 3.310 -10.312 1.00 78.44 119 ALA A CA 1
ATOM 947 C C . ALA A 1 119 ? -2.492 2.515 -9.687 1.00 78.44 119 ALA A C 1
ATOM 949 O O . ALA A 1 119 ? -2.683 1.353 -9.345 1.00 78.44 119 ALA A O 1
ATOM 950 N N . ASP A 1 120 ? -1.318 3.130 -9.523 1.00 76.06 120 ASP A N 1
ATOM 951 C CA . ASP A 1 120 ? -0.139 2.486 -8.934 1.00 76.06 120 ASP A CA 1
ATOM 952 C C . ASP A 1 120 ? -0.150 2.562 -7.397 1.00 76.06 120 ASP A C 1
ATOM 954 O O . ASP A 1 120 ? 0.486 1.756 -6.721 1.00 76.06 120 ASP A O 1
ATOM 958 N N . VAL A 1 121 ? -0.859 3.546 -6.832 1.00 83.62 121 VAL A N 1
ATOM 959 C CA . VAL A 1 121 ? -0.836 3.857 -5.391 1.00 83.62 121 VAL A CA 1
ATOM 960 C C . VAL A 1 121 ? -2.107 3.396 -4.683 1.00 83.62 121 VAL A C 1
ATOM 962 O O . VAL A 1 121 ? -2.057 2.976 -3.524 1.00 83.62 121 VAL A O 1
ATOM 965 N N . TYR A 1 122 ? -3.250 3.492 -5.361 1.00 90.31 122 TYR A N 1
ATOM 966 C CA . TYR A 1 122 ? -4.561 3.247 -4.777 1.00 90.31 122 TYR A CA 1
ATOM 967 C C . TYR A 1 122 ? -5.205 1.982 -5.352 1.00 90.31 122 TYR A C 1
ATOM 969 O O . TYR A 1 122 ? -5.086 1.727 -6.551 1.00 90.31 122 TYR A O 1
ATOM 977 N N . PRO A 1 123 ? -5.953 1.215 -4.536 1.00 91.06 123 PRO A N 1
ATOM 978 C CA . PRO A 1 123 ? -6.785 0.128 -5.034 1.00 91.06 123 PRO A CA 1
ATOM 979 C C . PRO A 1 123 ? -7.777 0.630 -6.083 1.00 91.06 123 PRO A C 1
ATOM 981 O O . PRO A 1 123 ? -8.269 1.750 -5.966 1.00 91.06 123 PRO A O 1
ATOM 984 N N . VAL A 1 124 ? -8.162 -0.243 -7.019 1.00 88.50 124 VAL A N 1
ATOM 985 C CA . VAL A 1 124 ? -9.072 0.072 -8.142 1.00 88.50 124 VAL A CA 1
ATOM 986 C C . VAL A 1 124 ? -10.330 0.833 -7.701 1.00 88.50 124 VAL A C 1
ATOM 988 O O . VAL A 1 124 ? -10.745 1.772 -8.368 1.00 88.50 124 VAL A O 1
ATOM 991 N N . LEU A 1 125 ? -10.906 0.472 -6.547 1.00 90.00 125 LEU A N 1
ATOM 992 C CA . LEU A 1 125 ? -12.095 1.131 -5.989 1.00 90.00 125 LEU A CA 1
ATOM 993 C C . LEU A 1 125 ? -11.878 2.609 -5.622 1.00 90.00 125 LEU A C 1
ATOM 995 O O . LEU A 1 125 ? -12.829 3.379 -5.614 1.00 90.00 125 LEU A O 1
ATOM 999 N N . ILE A 1 126 ? -10.650 2.988 -5.275 1.00 95.62 126 ILE A N 1
ATOM 1000 C CA . ILE A 1 126 ? -10.269 4.330 -4.820 1.00 95.62 126 ILE A CA 1
ATOM 1001 C C . ILE A 1 126 ? -9.609 5.126 -5.951 1.00 95.62 126 ILE A C 1
ATOM 1003 O O . ILE A 1 126 ? -9.669 6.354 -5.951 1.00 95.62 126 ILE A O 1
ATOM 1007 N N . THR A 1 127 ? -9.010 4.449 -6.936 1.00 92.38 127 THR A N 1
ATOM 1008 C CA . THR A 1 127 ? -8.322 5.079 -8.071 1.00 92.38 127 THR A CA 1
ATOM 1009 C C . THR A 1 127 ? -9.208 6.083 -8.811 1.00 92.38 127 THR A C 1
ATOM 1011 O O . THR A 1 127 ? -8.722 7.157 -9.171 1.00 92.38 127 THR A O 1
ATOM 1014 N N . GLU A 1 128 ? -10.490 5.753 -9.002 1.00 92.19 128 GLU A N 1
ATOM 1015 C CA . GLU A 1 128 ? -11.462 6.571 -9.743 1.00 92.19 128 GLU A CA 1
ATOM 1016 C C . GLU A 1 128 ? -11.976 7.791 -8.962 1.00 92.19 128 GLU A C 1
ATOM 1018 O O . GLU A 1 128 ? -12.537 8.700 -9.570 1.00 92.19 128 GLU A O 1
ATOM 1023 N N . ALA A 1 129 ? -11.764 7.845 -7.643 1.00 94.56 129 ALA A N 1
ATOM 1024 C CA . ALA A 1 129 ? -12.246 8.949 -6.821 1.00 94.56 129 ALA A CA 1
ATOM 1025 C C . ALA A 1 129 ? -11.482 10.254 -7.110 1.00 94.56 129 ALA A C 1
ATOM 1027 O O . ALA A 1 129 ? -10.252 10.255 -7.285 1.00 94.56 129 ALA A O 1
ATOM 1028 N N . HIS A 1 130 ? -12.202 11.382 -7.104 1.00 95.00 130 HIS A N 1
ATOM 1029 C CA . HIS A 1 130 ? -11.607 12.711 -7.309 1.00 95.00 130 HIS A CA 1
ATOM 1030 C C . HIS A 1 130 ? -10.650 13.114 -6.184 1.00 95.00 130 HIS A C 1
ATOM 1032 O O . HIS A 1 130 ? -9.586 13.679 -6.440 1.00 95.00 130 HIS A O 1
ATOM 1038 N N . HIS A 1 131 ? -11.023 12.819 -4.941 1.00 96.12 131 HIS A N 1
ATOM 1039 C CA . HIS A 1 131 ? -10.189 13.016 -3.767 1.00 96.12 131 HIS A CA 1
ATOM 1040 C C . HIS A 1 131 ? -9.842 11.659 -3.173 1.00 96.12 131 HIS A C 1
ATOM 1042 O O . HIS A 1 131 ? -10.704 10.786 -3.053 1.00 96.12 131 HIS A O 1
ATOM 1048 N N . LYS A 1 132 ? -8.590 11.490 -2.749 1.00 96.50 132 LYS A N 1
ATOM 1049 C CA . LYS A 1 132 ? -8.112 10.240 -2.159 1.00 96.50 132 LYS A CA 1
ATOM 1050 C C . LYS A 1 132 ? -6.946 10.453 -1.220 1.00 96.50 132 LYS A C 1
ATOM 1052 O O . LYS A 1 132 ? -6.175 11.399 -1.364 1.00 96.50 132 LYS A O 1
ATOM 1057 N N . THR A 1 133 ? -6.849 9.565 -0.243 1.00 96.94 133 THR A N 1
ATOM 1058 C CA . THR A 1 133 ? -5.759 9.538 0.726 1.00 96.94 133 THR A CA 1
ATOM 1059 C C . THR A 1 133 ? -5.549 8.120 1.249 1.00 96.94 133 THR A C 1
ATOM 1061 O O . THR A 1 133 ? -6.443 7.275 1.176 1.00 96.94 133 THR A O 1
ATOM 1064 N N . ALA A 1 134 ? -4.352 7.846 1.760 1.00 96.25 134 ALA A N 1
ATOM 1065 C CA . ALA A 1 134 ? -4.019 6.598 2.431 1.00 96.25 134 ALA A CA 1
ATOM 1066 C C . ALA A 1 134 ? -3.645 6.900 3.885 1.00 96.25 134 ALA A C 1
ATOM 1068 O O . ALA A 1 134 ? -2.694 7.633 4.157 1.00 96.25 134 ALA A O 1
ATOM 1069 N N . TRP A 1 135 ? -4.385 6.317 4.820 1.00 96.38 135 TRP A N 1
ATOM 1070 C CA . TRP A 1 135 ? -4.126 6.419 6.247 1.00 96.38 135 TRP A CA 1
ATOM 1071 C C . TRP A 1 135 ? -3.298 5.221 6.725 1.00 96.38 135 TRP A C 1
ATOM 1073 O O . TRP A 1 135 ? -3.719 4.072 6.601 1.00 96.38 135 TRP A O 1
ATOM 1083 N N . ARG A 1 136 ? -2.114 5.501 7.282 1.00 94.75 136 ARG A N 1
ATOM 1084 C CA . ARG A 1 136 ? -1.103 4.508 7.706 1.00 94.75 136 ARG A CA 1
ATOM 1085 C C . ARG A 1 136 ? -0.892 4.478 9.225 1.00 94.75 136 ARG A C 1
ATOM 1087 O O . ARG A 1 136 ? 0.192 4.156 9.705 1.00 94.75 136 ARG A O 1
ATOM 1094 N N . GLY A 1 137 ? -1.907 4.861 10.002 1.00 90.75 137 GLY A N 1
ATOM 1095 C CA . GLY A 1 137 ? -1.774 5.005 11.457 1.00 90.75 137 GLY A CA 1
ATOM 1096 C C . GLY A 1 137 ? -1.461 3.696 12.193 1.00 90.75 137 GLY A C 1
ATOM 1097 O O . GLY A 1 137 ? -0.790 3.725 13.223 1.00 90.75 137 GLY A O 1
ATOM 1098 N N . LEU A 1 138 ? -1.890 2.547 11.657 1.00 91.25 138 LEU A N 1
ATOM 1099 C CA . LEU A 1 138 ? -1.652 1.234 12.273 1.00 91.25 138 LEU A CA 1
ATOM 1100 C C . LEU A 1 138 ? -0.324 0.603 11.838 1.00 91.25 138 LEU A C 1
ATOM 1102 O O . LEU A 1 138 ? 0.295 -0.100 12.633 1.00 91.25 138 LEU A O 1
ATOM 1106 N N . GLU A 1 139 ? 0.140 0.891 10.617 1.00 88.06 139 GLU A N 1
ATOM 1107 C CA . GLU A 1 139 ? 1.349 0.302 10.019 1.00 88.06 139 GLU A CA 1
ATOM 1108 C C . GLU A 1 139 ? 2.596 0.478 10.903 1.00 88.06 139 GLU A C 1
ATOM 1110 O O . GLU A 1 139 ? 3.363 -0.468 11.089 1.00 88.06 139 GLU A O 1
ATOM 1115 N N . TYR A 1 140 ? 2.773 1.666 11.490 1.00 80.62 140 TYR A N 1
ATOM 1116 C CA . TYR A 1 140 ? 3.971 1.995 12.271 1.00 80.62 140 TYR A CA 1
ATOM 1117 C C . TYR A 1 140 ? 3.787 1.861 13.782 1.00 80.62 140 TYR A C 1
ATOM 1119 O O . TYR A 1 140 ? 4.718 1.469 14.482 1.00 80.62 140 TYR A O 1
ATOM 1127 N N . LEU A 1 141 ? 2.611 2.224 14.298 1.00 80.19 141 LEU A N 1
ATOM 1128 C CA . LEU A 1 141 ? 2.400 2.362 15.740 1.00 80.19 141 LEU A CA 1
ATOM 1129 C C . LEU A 1 141 ? 1.867 1.076 16.377 1.00 80.19 141 LEU A C 1
ATOM 1131 O O . LEU A 1 141 ? 2.253 0.744 17.498 1.00 80.19 141 LEU A O 1
ATOM 1135 N N . HIS A 1 142 ? 1.004 0.340 15.670 1.00 83.25 142 HIS A N 1
ATOM 1136 C CA . HIS A 1 142 ? 0.266 -0.797 16.225 1.00 83.25 142 HIS A CA 1
ATOM 1137 C C . HIS A 1 142 ? 0.106 -1.927 15.198 1.00 83.25 142 HIS A C 1
ATOM 1139 O O . HIS A 1 142 ? -1.009 -2.206 14.758 1.00 83.25 142 HIS A O 1
ATOM 1145 N N . PRO A 1 143 ? 1.200 -2.619 14.827 1.00 80.69 143 PRO A N 1
ATOM 1146 C CA . PRO A 1 143 ? 1.161 -3.671 13.809 1.00 80.69 143 PRO A CA 1
ATOM 1147 C C . PRO A 1 143 ? 0.359 -4.912 14.239 1.00 80.69 143 PRO A C 1
ATOM 1149 O O . PRO A 1 143 ? 0.097 -5.784 13.411 1.00 80.69 143 PRO A O 1
ATOM 1152 N N . ASP A 1 144 ? 0.003 -5.014 15.524 1.00 86.38 144 ASP A N 1
ATOM 1153 C CA . ASP A 1 144 ? -0.858 -6.046 16.102 1.00 86.38 144 ASP A CA 1
ATOM 1154 C C . ASP A 1 144 ? -2.358 -5.715 16.013 1.00 86.38 144 ASP A C 1
ATOM 1156 O O . ASP A 1 144 ? -3.194 -6.549 16.361 1.00 86.38 144 ASP A O 1
ATOM 1160 N N . VAL A 1 145 ? -2.709 -4.511 15.556 1.00 91.12 145 VAL A N 1
ATOM 1161 C CA . VAL A 1 145 ? -4.087 -4.025 15.466 1.00 91.12 145 VAL A CA 1
ATOM 1162 C C . VAL A 1 145 ? -4.514 -3.975 14.007 1.00 91.12 145 VAL A C 1
ATOM 1164 O O . VAL A 1 145 ? -3.831 -3.404 13.163 1.00 91.12 145 VAL A O 1
ATOM 1167 N N . THR A 1 146 ? -5.674 -4.556 13.716 1.00 94.00 146 THR A N 1
ATOM 1168 C CA . THR A 1 146 ? -6.298 -4.503 12.391 1.00 94.00 146 THR A CA 1
ATOM 1169 C C . THR A 1 146 ? -7.360 -3.412 12.343 1.00 94.00 146 THR A C 1
ATOM 1171 O O . THR A 1 146 ? -7.967 -3.082 13.364 1.00 94.00 146 THR A O 1
ATOM 1174 N N . PHE A 1 147 ? -7.647 -2.887 11.154 1.00 95.25 147 PHE A N 1
ATOM 1175 C CA . PHE A 1 147 ? -8.737 -1.936 10.941 1.00 95.25 147 PHE A CA 1
ATOM 1176 C C . PHE A 1 147 ? -10.082 -2.478 11.446 1.00 95.25 147 PHE A C 1
ATOM 1178 O O . PHE A 1 147 ? -10.785 -1.778 12.170 1.00 95.25 147 PHE A O 1
ATOM 1185 N N . ALA A 1 148 ? -10.415 -3.744 11.170 1.00 94.19 148 ALA A N 1
ATOM 1186 C CA . ALA A 1 148 ? -11.626 -4.360 11.713 1.00 94.19 148 ALA A CA 1
ATOM 1187 C C . ALA A 1 148 ? -11.614 -4.428 13.251 1.00 94.19 148 ALA A C 1
ATOM 1189 O O . ALA A 1 148 ? -12.636 -4.177 13.888 1.00 94.19 148 ALA A O 1
ATOM 1190 N N . GLY A 1 149 ? -10.460 -4.724 13.861 1.00 92.81 149 GLY A N 1
ATOM 1191 C CA . GLY A 1 149 ? -10.299 -4.706 15.317 1.00 92.81 149 GLY A CA 1
ATOM 1192 C C . GLY A 1 149 ? -10.494 -3.309 15.909 1.00 92.81 149 GLY A C 1
ATOM 1193 O O . GLY A 1 149 ? -11.163 -3.157 16.932 1.00 92.81 149 GLY A O 1
ATOM 1194 N N . LEU A 1 150 ? -9.974 -2.284 15.229 1.00 94.56 150 LEU A N 1
ATOM 1195 C CA . LEU A 1 150 ? -10.148 -0.882 15.598 1.00 94.56 150 LEU A CA 1
ATOM 1196 C C . LEU A 1 150 ? -11.624 -0.465 15.536 1.00 94.56 150 LEU A C 1
ATOM 1198 O O . LEU A 1 150 ? -12.143 0.113 16.492 1.00 94.56 150 LEU A O 1
ATOM 1202 N N . LEU A 1 151 ? -12.314 -0.805 14.443 1.00 95.00 151 LEU A N 1
ATOM 1203 C CA . LEU A 1 151 ? -13.742 -0.540 14.272 1.00 95.00 151 LEU A CA 1
ATOM 1204 C C . LEU A 1 151 ? -14.573 -1.226 15.360 1.00 95.00 151 LEU A C 1
ATOM 1206 O O . LEU A 1 151 ? -15.394 -0.570 16.004 1.00 95.00 151 LEU A O 1
ATOM 1210 N N . ALA A 1 152 ? -14.315 -2.509 15.621 1.00 92.25 152 ALA A N 1
ATOM 1211 C CA . ALA A 1 152 ? -15.012 -3.264 16.655 1.00 92.25 152 ALA A CA 1
ATOM 1212 C C . ALA A 1 152 ? -14.835 -2.629 18.044 1.00 92.25 152 ALA A C 1
ATOM 1214 O O . ALA A 1 152 ? -15.803 -2.509 18.797 1.00 92.25 152 ALA A O 1
ATOM 1215 N N . HIS A 1 153 ? -13.622 -2.169 18.371 1.00 90.56 153 HIS A N 1
ATOM 1216 C CA . HIS A 1 153 ? -13.353 -1.482 19.634 1.00 90.56 153 HIS A CA 1
ATOM 1217 C C . HIS A 1 153 ? -14.114 -0.155 19.754 1.00 90.56 153 HIS A C 1
ATOM 1219 O O . HIS A 1 153 ? -14.664 0.154 20.808 1.00 90.56 153 HIS A O 1
ATOM 1225 N N . ALA A 1 154 ? -14.199 0.601 18.660 1.00 91.00 154 ALA A N 1
ATOM 1226 C CA . ALA A 1 154 ? -14.933 1.860 18.598 1.00 91.00 154 ALA A CA 1
ATOM 1227 C C . ALA A 1 154 ? -16.468 1.683 18.507 1.00 91.00 154 ALA A C 1
ATOM 1229 O O . ALA A 1 154 ? -17.197 2.667 18.381 1.00 91.00 154 ALA A O 1
ATOM 1230 N N . GLY A 1 155 ? -16.985 0.449 18.570 1.00 88.75 155 GLY A N 1
ATOM 1231 C CA . GLY A 1 155 ? -18.420 0.159 18.492 1.00 88.75 155 GLY A CA 1
ATOM 1232 C C . GLY A 1 155 ? -18.998 0.224 17.074 1.00 88.75 155 GLY A C 1
ATOM 1233 O O . GLY A 1 155 ? -20.221 0.269 16.899 1.00 88.75 155 GLY A O 1
ATOM 1234 N N . HIS A 1 156 ? -18.138 0.220 16.057 1.00 84.69 156 HIS A N 1
ATOM 1235 C CA . HIS A 1 156 ? -18.533 0.070 14.664 1.00 84.69 156 HIS A CA 1
ATOM 1236 C C . HIS A 1 156 ? -18.693 -1.412 14.323 1.00 84.69 156 HIS A C 1
ATOM 1238 O O . HIS A 1 156 ? -17.882 -2.246 14.715 1.00 84.69 156 HIS A O 1
ATOM 1244 N N . ALA A 1 157 ? -19.773 -1.737 13.608 1.00 81.56 157 ALA A N 1
ATOM 1245 C CA . ALA A 1 157 ? -20.085 -3.118 13.246 1.00 81.56 157 ALA A CA 1
ATOM 1246 C C . ALA A 1 157 ? -19.154 -3.646 12.144 1.00 81.56 157 ALA A C 1
ATOM 1248 O O . ALA A 1 157 ? -18.704 -4.785 12.225 1.00 81.56 157 ALA A O 1
ATOM 1249 N N . ASP A 1 158 ? -18.884 -2.815 11.136 1.00 91.75 158 ASP A N 1
ATOM 1250 C CA . ASP A 1 158 ? -18.091 -3.145 9.954 1.00 91.75 158 ASP A CA 1
ATOM 1251 C C . ASP A 1 158 ? -17.617 -1.874 9.221 1.00 91.75 158 ASP A C 1
ATOM 1253 O O . ASP A 1 158 ? -17.963 -0.737 9.579 1.00 91.75 158 ASP A O 1
ATOM 1257 N N . GLU A 1 159 ? -16.810 -2.076 8.179 1.00 92.69 159 GLU A N 1
ATOM 1258 C CA . GLU A 1 159 ? -16.304 -1.036 7.288 1.00 92.69 159 GLU A CA 1
ATOM 1259 C C . GLU A 1 159 ? -17.415 -0.314 6.517 1.00 92.69 159 GLU A C 1
ATOM 1261 O O . GLU A 1 159 ? -17.291 0.880 6.247 1.00 92.69 159 GLU A O 1
ATOM 1266 N N . HIS A 1 160 ? -18.520 -0.996 6.196 1.00 93.69 160 HIS A N 1
ATOM 1267 C CA . HIS A 1 160 ? -19.630 -0.417 5.438 1.00 93.69 160 HIS A CA 1
ATOM 1268 C C . HIS A 1 160 ? -20.335 0.669 6.238 1.00 93.69 160 HIS A C 1
ATOM 1270 O O . HIS A 1 160 ? -20.677 1.724 5.702 1.00 93.69 160 HIS A O 1
ATOM 1276 N N . ARG A 1 161 ? -20.516 0.442 7.540 1.00 93.75 161 ARG A N 1
ATOM 1277 C CA . ARG A 1 161 ? -21.051 1.454 8.441 1.00 93.75 161 ARG A CA 1
ATOM 1278 C C . ARG A 1 161 ? -20.107 2.646 8.564 1.00 93.75 161 ARG A C 1
ATOM 1280 O O . ARG A 1 161 ? -20.575 3.781 8.544 1.00 93.75 161 ARG A O 1
ATOM 1287 N N . PHE A 1 162 ? -18.799 2.413 8.667 1.00 95.50 162 PHE A N 1
ATOM 1288 C CA . PHE A 1 162 ? -17.820 3.502 8.704 1.00 95.50 162 PHE A CA 1
ATOM 1289 C C . PHE A 1 162 ? -17.834 4.327 7.402 1.00 95.50 162 PHE A C 1
ATOM 1291 O O . PHE A 1 162 ? -17.895 5.557 7.454 1.00 95.50 162 PHE A O 1
ATOM 1298 N N . ALA A 1 163 ? -17.866 3.659 6.246 1.00 95.75 163 ALA A N 1
ATOM 1299 C CA . ALA A 1 163 ? -18.008 4.282 4.930 1.00 95.75 163 ALA A CA 1
ATOM 1300 C C . ALA A 1 163 ? -19.295 5.120 4.823 1.00 95.75 163 ALA A C 1
ATOM 1302 O O . ALA A 1 163 ? -19.254 6.275 4.408 1.00 95.75 163 ALA A O 1
ATOM 1303 N N . ALA A 1 164 ? -20.433 4.582 5.273 1.00 94.69 164 ALA A N 1
ATOM 1304 C CA . ALA A 1 164 ? -21.716 5.284 5.250 1.00 94.69 164 ALA A CA 1
ATOM 1305 C C . ALA A 1 164 ? -21.740 6.527 6.156 1.00 94.69 164 ALA A C 1
ATOM 1307 O O . ALA A 1 164 ? -22.309 7.551 5.786 1.00 94.69 164 ALA A O 1
ATOM 1308 N N . GLU A 1 165 ? -21.127 6.455 7.339 1.00 94.69 165 GLU A N 1
ATOM 1309 C CA . GLU A 1 165 ? -21.087 7.581 8.278 1.00 94.69 165 GLU A CA 1
ATOM 1310 C C . GLU A 1 165 ? -20.137 8.697 7.825 1.00 94.69 165 GLU A C 1
ATOM 1312 O O . GLU A 1 165 ? -20.400 9.872 8.079 1.00 94.69 165 GLU A O 1
ATOM 1317 N N . THR A 1 166 ? -19.033 8.344 7.164 1.00 96.00 166 THR A N 1
ATOM 1318 C CA . THR A 1 166 ? -18.059 9.318 6.644 1.00 96.00 166 THR A CA 1
ATOM 1319 C C . THR A 1 166 ? -18.458 9.874 5.278 1.00 96.00 166 THR A C 1
ATOM 1321 O O . THR A 1 166 ? -18.141 11.023 4.965 1.00 96.00 166 THR A O 1
ATOM 1324 N N . GLY A 1 167 ? -19.211 9.102 4.493 1.00 96.25 167 GLY A N 1
ATOM 1325 C CA . GLY A 1 167 ? -19.472 9.389 3.084 1.00 96.25 167 GLY A CA 1
ATOM 1326 C C . GLY A 1 167 ? -18.269 9.085 2.186 1.00 96.25 167 GLY A C 1
ATOM 1327 O O . GLY A 1 167 ? -18.181 9.630 1.091 1.00 96.25 167 GLY A O 1
ATOM 1328 N N . CYS A 1 168 ? -17.324 8.259 2.648 1.00 97.75 168 CYS A N 1
ATOM 1329 C CA . CYS A 1 168 ? -16.122 7.900 1.899 1.00 97.75 168 CYS A CA 1
ATOM 1330 C C . CYS A 1 168 ? -16.205 6.470 1.355 1.00 97.75 168 CYS A C 1
ATOM 1332 O O . CYS A 1 168 ? -16.755 5.572 1.993 1.00 97.75 168 CYS A O 1
ATOM 1334 N N . LEU A 1 169 ? -15.587 6.242 0.197 1.00 97.31 169 LEU A N 1
ATOM 1335 C CA . LEU A 1 169 ? -15.187 4.913 -0.249 1.00 97.31 169 LEU A CA 1
ATOM 1336 C C . LEU A 1 169 ? -14.031 4.438 0.630 1.00 97.31 169 LEU A C 1
ATOM 1338 O O . LEU A 1 169 ? -13.096 5.196 0.889 1.00 97.31 169 LEU A O 1
ATOM 1342 N N . VAL A 1 170 ? -14.099 3.189 1.083 1.00 97.06 170 VAL A N 1
ATOM 1343 C CA . VAL A 1 170 ? -13.121 2.610 2.005 1.00 97.06 170 VAL A CA 1
ATOM 1344 C C . VAL A 1 170 ? -12.621 1.296 1.428 1.00 97.06 170 VAL A C 1
ATOM 1346 O O . VAL A 1 170 ? -13.408 0.422 1.071 1.00 97.06 170 VAL A O 1
ATOM 1349 N N . SER A 1 171 ? -11.304 1.159 1.358 1.00 96.19 171 SER A N 1
ATOM 1350 C CA . SER A 1 171 ? -10.602 -0.087 1.058 1.00 96.19 171 SER A CA 1
ATOM 1351 C C . SER A 1 171 ? -9.416 -0.212 2.010 1.00 96.19 171 SER A C 1
ATOM 1353 O O . SER A 1 171 ? -8.973 0.779 2.580 1.00 96.19 171 SER A O 1
ATOM 1355 N N . TYR A 1 172 ? -8.879 -1.408 2.197 1.00 95.38 172 TYR A N 1
ATOM 1356 C CA . TYR A 1 172 ? -7.733 -1.638 3.078 1.00 95.38 172 TYR A CA 1
ATOM 1357 C C . TYR A 1 172 ? -6.810 -2.716 2.502 1.00 95.38 172 TYR A C 1
ATOM 1359 O O . TYR A 1 172 ? -7.225 -3.488 1.634 1.00 95.38 172 TYR A O 1
ATOM 1367 N N . ASP A 1 173 ? -5.554 -2.722 2.944 1.00 92.56 173 ASP A N 1
ATOM 1368 C CA . ASP A 1 173 ? -4.567 -3.765 2.634 1.00 92.56 173 ASP A CA 1
ATOM 1369 C C . ASP A 1 173 ? -4.951 -5.108 3.279 1.00 92.56 173 ASP A C 1
ATOM 1371 O O . ASP A 1 173 ? -5.822 -5.181 4.149 1.00 92.56 173 ASP A O 1
ATOM 1375 N N . VAL A 1 174 ? -4.296 -6.205 2.894 1.00 88.44 174 VAL A N 1
ATOM 1376 C CA . VAL A 1 174 ? -4.660 -7.542 3.401 1.00 88.44 174 VAL A CA 1
ATOM 1377 C C . VAL A 1 174 ? -4.436 -7.635 4.911 1.00 88.44 174 VAL A C 1
ATOM 1379 O O . VAL A 1 174 ? -5.200 -8.292 5.621 1.00 88.44 174 VAL A O 1
ATOM 1382 N N . ARG A 1 175 ? -3.418 -6.933 5.421 1.00 87.31 175 ARG A N 1
ATOM 1383 C CA . ARG A 1 175 ? -3.122 -6.861 6.859 1.00 87.31 175 ARG A CA 1
ATOM 1384 C C . ARG A 1 175 ? -4.055 -5.926 7.625 1.00 87.31 175 ARG A C 1
ATOM 1386 O O . ARG A 1 175 ? -4.043 -5.955 8.854 1.00 87.31 175 ARG A O 1
ATOM 1393 N N . GLN A 1 176 ? -4.863 -5.135 6.924 1.00 93.44 176 GLN A N 1
ATOM 1394 C CA . GLN A 1 176 ? -5.732 -4.112 7.493 1.00 93.44 176 GLN A CA 1
ATOM 1395 C C . GLN A 1 176 ? -4.977 -3.081 8.347 1.00 93.44 176 GLN A C 1
ATOM 1397 O O . GLN A 1 176 ? -5.500 -2.599 9.353 1.00 93.44 176 GLN A O 1
ATOM 1402 N N . THR A 1 177 ? -3.734 -2.778 7.980 1.00 93.06 177 THR A N 1
ATOM 1403 C CA . THR A 1 177 ? -2.878 -1.785 8.640 1.00 93.06 177 THR A CA 1
ATOM 1404 C C . THR A 1 177 ? -2.810 -0.454 7.889 1.00 93.06 177 THR A C 1
ATOM 1406 O O . THR A 1 177 ? -2.446 0.571 8.473 1.00 93.06 177 THR A O 1
ATOM 1409 N N . VAL A 1 178 ? -3.215 -0.453 6.618 1.00 94.69 178 VAL A N 1
ATOM 1410 C CA . VAL A 1 178 ? -3.331 0.723 5.759 1.00 94.69 178 VAL A CA 1
ATOM 1411 C C . VAL A 1 178 ? -4.768 0.818 5.259 1.00 94.69 178 VAL A C 1
ATOM 1413 O O . VAL A 1 178 ? -5.311 -0.128 4.690 1.00 94.69 178 VAL A O 1
ATOM 1416 N N . VAL A 1 179 ? -5.390 1.978 5.457 1.00 96.56 179 VAL A N 1
ATOM 1417 C CA . VAL A 1 179 ? -6.762 2.247 5.013 1.00 96.56 179 VAL A CA 1
ATOM 1418 C C . VAL A 1 179 ? -6.726 3.277 3.892 1.00 96.56 179 VAL A C 1
ATOM 1420 O O . VAL A 1 179 ? -6.257 4.398 4.072 1.00 96.56 179 VAL A O 1
ATOM 1423 N N . TYR A 1 180 ? -7.235 2.900 2.729 1.00 97.38 180 TYR A N 1
ATOM 1424 C CA . TYR A 1 180 ? -7.389 3.763 1.567 1.00 97.38 180 TYR A CA 1
ATOM 1425 C C . TYR A 1 180 ? -8.784 4.383 1.578 1.00 97.38 180 TYR A C 1
ATOM 1427 O O . TYR A 1 180 ? -9.790 3.675 1.673 1.00 97.38 180 TYR A O 1
ATOM 1435 N N . LEU A 1 181 ? -8.834 5.705 1.462 1.00 98.00 181 LEU A N 1
ATOM 1436 C CA . LEU A 1 181 ? -10.060 6.490 1.498 1.00 98.00 181 LEU A CA 1
ATOM 1437 C C . LEU A 1 181 ? -10.217 7.257 0.186 1.00 98.00 1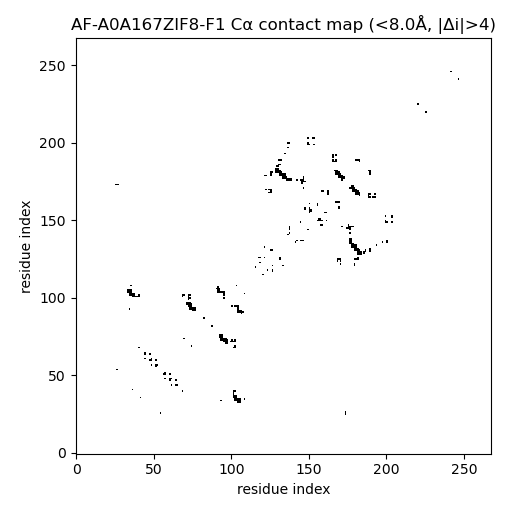81 LEU A C 1
ATOM 1439 O O . LEU A 1 181 ? -9.260 7.865 -0.296 1.00 98.00 181 LEU A O 1
ATOM 1443 N N . GLY A 1 182 ? -11.427 7.247 -0.366 1.00 97.88 182 GLY A N 1
ATOM 1444 C CA . GLY A 1 182 ? -11.802 7.976 -1.578 1.00 97.88 182 GLY A CA 1
ATOM 1445 C C . GLY A 1 182 ? -13.094 8.765 -1.376 1.00 97.88 182 GLY A C 1
ATOM 1446 O O . GLY A 1 182 ? -13.971 8.343 -0.626 1.00 97.88 182 GLY A O 1
ATOM 1447 N N . SER A 1 183 ? -13.217 9.924 -2.015 1.00 97.50 183 SER A N 1
ATOM 1448 C CA . SER A 1 183 ? -14.406 10.780 -1.948 1.00 97.50 183 SER A CA 1
ATOM 1449 C C . SER A 1 183 ? -14.563 11.580 -3.237 1.00 97.50 183 SER A C 1
ATOM 1451 O O . SER A 1 183 ? -13.615 12.217 -3.697 1.00 97.50 183 SER A O 1
ATOM 1453 N N . ASP A 1 184 ? -15.780 11.606 -3.777 1.00 96.56 184 ASP A N 1
ATOM 1454 C CA . ASP A 1 184 ? -16.146 12.491 -4.891 1.00 96.56 184 ASP A CA 1
ATOM 1455 C C . ASP A 1 184 ? -16.799 13.796 -4.416 1.00 96.56 184 ASP A C 1
ATOM 1457 O O . ASP A 1 184 ? -16.945 14.732 -5.200 1.00 96.56 184 ASP A O 1
ATOM 1461 N N . GLU A 1 185 ? -17.182 13.876 -3.136 1.00 95.25 185 GLU A N 1
ATOM 1462 C CA . GLU A 1 185 ? -17.858 15.045 -2.560 1.00 95.25 185 GLU A CA 1
ATOM 1463 C C . GLU A 1 185 ? -16.882 16.160 -2.159 1.00 95.25 185 GLU A C 1
ATOM 1465 O O . GLU A 1 185 ? -17.257 17.332 -2.163 1.00 95.25 185 GLU A O 1
ATOM 1470 N N . GLY A 1 186 ? -15.641 15.813 -1.799 1.00 95.06 186 GLY A N 1
ATOM 1471 C CA . GLY A 1 186 ? -14.622 16.789 -1.411 1.00 95.06 186 GLY A CA 1
ATOM 1472 C C . GLY A 1 186 ? -13.552 16.260 -0.455 1.00 95.06 186 GLY A C 1
ATOM 1473 O O . GLY A 1 186 ? -13.722 15.220 0.189 1.00 95.06 186 GLY A O 1
ATOM 1474 N N . GLN A 1 187 ? -12.467 17.032 -0.334 1.00 96.88 187 GLN A N 1
ATOM 1475 C CA . GLN A 1 187 ? -11.336 16.762 0.563 1.00 96.88 187 GLN A CA 1
ATOM 1476 C C . GLN A 1 187 ? -11.732 16.797 2.049 1.00 96.88 187 GLN A C 1
ATOM 1478 O O . GLN A 1 187 ? -11.269 15.968 2.822 1.00 96.88 187 GLN A O 1
ATOM 1483 N N . GLU A 1 188 ? -12.655 17.681 2.442 1.00 97.31 188 GLU A N 1
ATOM 1484 C CA . GLU A 1 188 ? -13.098 17.831 3.840 1.00 97.31 188 GLU A CA 1
ATOM 1485 C C . GLU A 1 188 ? -13.674 16.530 4.428 1.00 97.31 188 GLU A C 1
ATOM 1487 O O . GLU A 1 188 ? -13.518 16.247 5.619 1.00 97.31 188 GLU A O 1
ATOM 1492 N N . ARG A 1 189 ? -14.311 15.703 3.584 1.00 97.12 189 ARG A N 1
ATOM 1493 C CA . ARG A 1 189 ? -14.809 14.374 3.970 1.00 97.12 189 ARG A CA 1
ATOM 1494 C C . ARG A 1 189 ? -13.669 13.426 4.322 1.00 97.12 189 ARG A C 1
ATOM 1496 O O . ARG A 1 189 ? -13.766 12.713 5.317 1.00 97.12 189 ARG A O 1
ATOM 1503 N N . LEU A 1 190 ? -12.600 13.438 3.525 1.00 97.75 190 LEU A N 1
ATOM 1504 C CA . LEU A 1 190 ? -11.419 12.615 3.774 1.00 97.75 190 LEU A CA 1
ATOM 1505 C C . LEU A 1 190 ? -10.725 13.041 5.058 1.00 97.75 190 LEU A C 1
ATOM 1507 O O . LEU A 1 190 ? -10.415 12.188 5.881 1.00 97.75 190 LEU A O 1
ATOM 1511 N N . ASP A 1 191 ? -10.541 14.345 5.251 1.00 97.81 191 ASP A N 1
ATOM 1512 C CA . ASP A 1 191 ? -9.882 14.879 6.442 1.00 97.81 191 ASP A CA 1
ATOM 1513 C C . ASP A 1 191 ? -10.678 14.510 7.706 1.00 97.81 191 ASP A C 1
ATOM 1515 O O . ASP A 1 191 ? -10.113 14.009 8.677 1.00 97.81 191 ASP A O 1
ATOM 1519 N N . SER A 1 192 ? -12.010 14.626 7.651 1.00 97.69 192 SER A N 1
ATOM 1520 C CA . SER A 1 192 ? -12.905 14.198 8.737 1.00 97.69 192 SER A CA 1
ATOM 1521 C C . SER A 1 192 ? -12.831 12.687 9.003 1.00 97.69 192 SER A C 1
ATOM 1523 O O . SER A 1 192 ? -12.868 12.246 10.154 1.00 97.69 192 SER A O 1
ATOM 1525 N N . ALA A 1 193 ? -12.742 11.867 7.950 1.00 97.75 193 ALA A N 1
ATOM 1526 C CA . ALA A 1 193 ? -12.600 10.419 8.080 1.00 97.75 193 ALA A CA 1
ATOM 1527 C C . ALA A 1 193 ? -11.248 10.037 8.706 1.00 97.75 193 ALA A C 1
ATOM 1529 O O . ALA A 1 193 ? -11.209 9.182 9.592 1.00 97.75 193 ALA A O 1
ATOM 1530 N N . VAL A 1 194 ? -10.161 10.698 8.298 1.00 97.88 194 VAL A N 1
ATOM 1531 C CA . VAL A 1 194 ? -8.815 10.516 8.862 1.00 97.88 194 VAL A CA 1
ATOM 1532 C C . VAL A 1 194 ? -8.781 10.912 10.337 1.00 97.88 194 VAL A C 1
ATOM 1534 O O . VAL A 1 194 ? -8.367 10.100 11.163 1.00 97.88 194 VAL A O 1
ATOM 1537 N N . GLU A 1 195 ? -9.289 12.095 10.696 1.00 97.50 195 GLU A N 1
ATOM 1538 C CA . GLU A 1 195 ? -9.356 12.554 12.092 1.00 97.50 195 GLU A CA 1
ATOM 1539 C C . GLU A 1 195 ? -10.116 11.549 12.972 1.00 97.50 195 GLU A C 1
ATOM 1541 O O . GLU A 1 195 ? -9.735 11.248 14.108 1.00 97.50 195 GLU A O 1
ATOM 1546 N N . ARG A 1 196 ? -11.178 10.954 12.424 1.00 96.88 196 ARG A N 1
ATOM 1547 C CA . ARG A 1 196 ? -11.949 9.928 13.119 1.00 96.88 196 ARG A CA 1
ATOM 1548 C C . ARG A 1 196 ? -11.147 8.642 13.347 1.00 96.88 196 ARG A C 1
ATOM 1550 O O . ARG A 1 196 ? -11.204 8.108 14.455 1.00 96.88 196 ARG A O 1
ATOM 1557 N N . LEU A 1 197 ? -10.387 8.168 12.358 1.00 96.75 197 LEU A N 1
ATOM 1558 C CA . LEU A 1 197 ? -9.494 7.006 12.504 1.00 96.75 197 LEU A CA 1
ATOM 1559 C C . LEU A 1 197 ? -8.391 7.257 13.540 1.00 96.75 197 LEU A C 1
ATOM 1561 O O . LEU A 1 197 ? -8.092 6.384 14.361 1.00 96.75 197 LEU A O 1
ATOM 1565 N N . GLU A 1 198 ? -7.822 8.461 13.555 1.00 95.88 198 GLU A N 1
ATOM 1566 C CA . GLU A 1 198 ? -6.823 8.868 14.546 1.00 95.88 198 GLU A CA 1
ATOM 1567 C C . GLU A 1 198 ? -7.412 8.897 15.960 1.00 95.88 198 GLU A C 1
ATOM 1569 O O . GLU A 1 198 ? -6.818 8.357 16.896 1.00 95.88 198 GLU A O 1
ATOM 1574 N N . SER A 1 199 ? -8.617 9.451 16.114 1.00 95.44 199 SER A N 1
ATOM 1575 C CA . SER A 1 199 ? -9.339 9.472 17.388 1.00 95.44 199 SER A CA 1
ATOM 1576 C C . SER A 1 199 ? -9.634 8.060 17.904 1.00 95.44 199 SER A C 1
ATOM 1578 O O . SER A 1 199 ? -9.378 7.765 19.073 1.00 95.44 199 SER A O 1
ATOM 1580 N N . MET A 1 200 ? -10.091 7.156 17.030 1.00 95.00 200 MET A N 1
ATOM 1581 C CA . MET A 1 200 ? -10.298 5.743 17.375 1.00 95.00 200 MET A CA 1
ATOM 1582 C C . MET A 1 200 ? -8.998 5.077 17.821 1.00 95.00 200 MET A C 1
ATOM 1584 O O . MET A 1 200 ? -8.978 4.375 18.830 1.00 95.00 200 MET A O 1
ATOM 1588 N N . THR A 1 201 ? -7.905 5.319 17.096 1.00 93.81 201 THR A N 1
ATOM 1589 C CA . THR A 1 201 ? -6.589 4.751 17.421 1.00 93.81 201 THR A CA 1
ATOM 1590 C C . THR A 1 201 ? -6.121 5.225 18.787 1.00 93.81 201 THR A C 1
ATOM 1592 O O . THR A 1 201 ? -5.724 4.419 19.624 1.00 93.81 201 THR A O 1
ATOM 1595 N N . LYS A 1 202 ? -6.248 6.525 19.064 1.00 93.25 202 LYS A N 1
ATOM 1596 C CA . LYS A 1 202 ? -5.892 7.093 20.363 1.00 93.25 202 LYS A CA 1
ATOM 1597 C C . LYS A 1 202 ? -6.697 6.464 21.503 1.00 93.25 202 LYS A C 1
ATOM 1599 O O . LYS A 1 202 ? -6.117 6.075 22.512 1.00 93.25 202 LYS A O 1
ATOM 1604 N N . GLN A 1 203 ? -8.012 6.318 21.333 1.00 91.69 203 GLN A N 1
ATOM 1605 C CA . GLN A 1 203 ? -8.872 5.673 22.332 1.00 91.69 203 GLN A CA 1
ATOM 1606 C C . GLN A 1 203 ? -8.478 4.213 22.570 1.00 91.69 203 GLN A C 1
ATOM 1608 O O . GLN A 1 203 ? -8.408 3.775 23.718 1.00 91.69 203 GLN A O 1
ATOM 1613 N N . TYR A 1 204 ? -8.171 3.483 21.496 1.00 90.12 204 TYR A N 1
ATOM 1614 C CA . TYR A 1 204 ? -7.712 2.102 21.577 1.00 90.12 204 TYR A CA 1
ATOM 1615 C C . TYR A 1 204 ? -6.421 1.980 22.398 1.00 90.12 204 TYR A C 1
ATOM 1617 O O . TYR A 1 204 ? -6.328 1.128 23.282 1.00 90.12 204 TYR A O 1
ATOM 1625 N N . VAL A 1 205 ? -5.442 2.856 22.152 1.00 88.12 205 VAL A N 1
ATOM 1626 C CA . VAL A 1 205 ? -4.170 2.887 22.894 1.00 88.12 205 VAL A CA 1
ATOM 1627 C C . VAL A 1 205 ? -4.399 3.195 24.364 1.00 88.12 205 VAL A C 1
ATOM 1629 O O . VAL A 1 205 ? -3.946 2.440 25.221 1.00 88.12 205 VAL A O 1
ATOM 1632 N N . GLU A 1 206 ? -5.160 4.247 24.665 1.00 89.19 206 GLU A N 1
ATOM 1633 C CA . GLU A 1 206 ? -5.472 4.619 26.047 1.00 89.19 206 GLU A CA 1
ATOM 1634 C C . GLU A 1 206 ? -6.181 3.480 26.794 1.00 89.19 206 GLU A C 1
ATOM 1636 O O . GLU A 1 206 ? -5.911 3.239 27.973 1.00 89.19 206 GLU A O 1
ATOM 1641 N N . HIS A 1 207 ? -7.074 2.746 26.125 1.00 86.69 207 HIS A N 1
ATOM 1642 C CA . HIS A 1 207 ? -7.737 1.588 26.714 1.00 86.69 207 HIS A CA 1
ATOM 1643 C C . HIS A 1 207 ? -6.776 0.407 26.908 1.00 86.69 207 HIS A C 1
ATOM 1645 O O . HIS A 1 207 ? -6.810 -0.243 27.953 1.00 86.69 207 HIS A O 1
ATOM 1651 N N . LYS A 1 208 ? -5.904 0.130 25.933 1.00 84.44 208 LYS A N 1
ATOM 1652 C CA . LYS A 1 208 ? -4.901 -0.942 26.010 1.00 84.44 208 LYS A CA 1
ATOM 1653 C C . LYS A 1 208 ? -3.888 -0.693 27.130 1.00 84.44 208 LYS A C 1
ATOM 1655 O O . LYS A 1 208 ? -3.525 -1.634 27.826 1.00 84.44 208 LYS A O 1
ATOM 1660 N N . GLU A 1 209 ? -3.478 0.555 27.342 1.00 83.19 209 GLU A N 1
ATOM 1661 C CA . GLU A 1 209 ? -2.579 0.944 28.436 1.00 83.19 209 GLU A CA 1
ATOM 1662 C C . GLU A 1 209 ? -3.260 0.913 29.811 1.00 83.19 209 GLU A C 1
ATOM 1664 O O . GLU A 1 209 ? -2.613 0.616 30.815 1.00 83.19 209 GLU A O 1
ATOM 1669 N N . ARG A 1 210 ? -4.566 1.208 29.876 1.00 79.12 210 ARG A N 1
ATOM 1670 C CA . ARG A 1 210 ? -5.354 1.132 31.119 1.00 79.12 210 ARG A CA 1
ATOM 1671 C C . ARG A 1 210 ? -5.806 -0.273 31.477 1.00 79.12 210 ARG A C 1
ATOM 1673 O O . ARG A 1 210 ? -6.130 -0.509 32.643 1.00 79.12 210 ARG A O 1
ATOM 1680 N N . ALA A 1 211 ? -5.878 -1.185 30.510 1.00 69.81 211 ALA A N 1
ATOM 1681 C CA . ALA A 1 211 ? -6.139 -2.582 30.803 1.00 69.81 211 ALA A CA 1
ATOM 1682 C C . ALA A 1 211 ? -5.059 -3.047 31.792 1.00 69.81 211 ALA A C 1
ATOM 1684 O O . ALA A 1 211 ? -3.873 -2.853 31.512 1.00 69.81 211 ALA A O 1
ATOM 1685 N N . PRO A 1 212 ? -5.429 -3.599 32.965 1.00 59.72 212 PRO A N 1
ATOM 1686 C CA . PRO A 1 212 ? -4.435 -4.082 33.907 1.00 59.72 212 PRO A CA 1
ATOM 1687 C C . PRO A 1 212 ? -3.560 -5.057 33.137 1.00 59.72 212 PRO A C 1
ATOM 1689 O O . PRO A 1 212 ? -4.089 -6.011 32.560 1.00 59.72 212 PRO A O 1
ATOM 1692 N N . GLN A 1 213 ? -2.252 -4.782 33.070 1.00 57.59 213 GLN A N 1
ATOM 1693 C CA . GLN A 1 213 ? -1.297 -5.750 32.557 1.00 57.59 213 GLN A CA 1
ATOM 1694 C C . GLN A 1 213 ? -1.515 -6.995 33.403 1.00 57.59 213 GLN A C 1
ATOM 1696 O O . GLN A 1 213 ? -1.124 -7.038 34.571 1.00 57.59 213 GLN A O 1
ATOM 1701 N N . LEU A 1 214 ? -2.253 -7.959 32.849 1.00 54.88 214 LEU A N 1
ATOM 1702 C CA . LEU A 1 214 ? -2.379 -9.272 33.437 1.00 54.88 214 LEU A CA 1
ATOM 1703 C C . LEU A 1 214 ? -0.938 -9.696 33.657 1.00 54.88 214 LEU A C 1
ATOM 1705 O O . LEU A 1 214 ? -0.151 -9.689 32.706 1.00 54.88 214 LEU A O 1
ATOM 1709 N N . LEU A 1 215 ? -0.588 -9.919 34.927 1.00 53.56 215 LEU A N 1
ATOM 1710 C CA . LEU A 1 215 ? 0.748 -10.347 35.309 1.00 53.56 215 LEU A CA 1
ATOM 1711 C C . LEU A 1 215 ? 1.191 -11.419 34.310 1.00 53.56 215 LEU A C 1
ATOM 1713 O O . LEU A 1 215 ? 0.351 -12.253 33.937 1.00 53.56 215 LEU A O 1
ATOM 1717 N N . PRO A 1 216 ? 2.456 -11.388 33.846 1.00 60.53 216 PRO A N 1
ATOM 1718 C CA . PRO A 1 216 ? 2.943 -12.415 32.940 1.00 60.53 216 PRO A CA 1
ATOM 1719 C C . PRO A 1 216 ? 2.532 -13.776 33.510 1.00 60.53 216 PRO A C 1
ATOM 1721 O O . PRO A 1 216 ? 2.592 -13.939 34.736 1.00 60.53 216 PRO A O 1
ATOM 1724 N N . PRO A 1 217 ? 2.043 -14.709 32.669 1.00 56.53 217 PRO A N 1
ATOM 1725 C CA . PRO A 1 217 ? 1.571 -15.999 33.145 1.00 56.53 217 PRO A CA 1
ATOM 1726 C C . PRO A 1 217 ? 2.633 -16.564 34.078 1.00 56.53 217 PRO A C 1
ATOM 1728 O O . PRO A 1 217 ? 3.795 -16.685 33.680 1.00 56.53 217 PRO A O 1
ATOM 1731 N N . LEU A 1 218 ? 2.248 -16.796 35.341 1.00 63.41 218 LEU A N 1
ATOM 1732 C CA . LEU A 1 218 ? 3.176 -17.304 36.342 1.00 63.41 218 LEU A CA 1
ATOM 1733 C C . LEU A 1 218 ? 3.868 -18.526 35.731 1.00 63.41 218 LEU A C 1
ATOM 1735 O O . LEU A 1 218 ? 3.162 -19.378 35.177 1.00 63.41 218 LEU A O 1
ATOM 1739 N N . PRO A 1 219 ? 5.210 -18.605 35.770 1.00 67.19 219 PRO A N 1
ATOM 1740 C CA . PRO A 1 219 ? 5.916 -19.758 35.242 1.00 67.19 219 PRO A CA 1
ATOM 1741 C C . PRO A 1 219 ? 5.288 -21.019 35.834 1.00 67.19 219 PRO A C 1
ATOM 1743 O O . PRO A 1 219 ? 5.215 -21.192 37.053 1.00 67.19 219 PRO A O 1
ATOM 1746 N N . ILE A 1 220 ? 4.758 -21.871 34.956 1.00 69.75 220 ILE A N 1
ATOM 1747 C CA . ILE A 1 220 ? 4.200 -23.158 35.352 1.00 69.75 220 ILE A CA 1
ATOM 1748 C C . ILE A 1 220 ? 5.403 -24.041 35.657 1.00 69.75 220 ILE A C 1
ATOM 1750 O O . ILE A 1 220 ? 5.934 -24.715 34.777 1.00 69.75 220 ILE A O 1
ATOM 1754 N N . PHE A 1 221 ? 5.878 -23.988 36.898 1.00 71.19 221 PHE A N 1
ATOM 1755 C CA . PHE A 1 221 ? 6.917 -24.900 37.343 1.00 71.19 221 PHE A CA 1
ATOM 1756 C C . PHE A 1 221 ? 6.343 -26.326 37.376 1.00 71.19 221 PHE A C 1
ATOM 1758 O O . PHE A 1 221 ? 5.218 -26.530 37.854 1.00 71.19 221 PHE A O 1
ATOM 1765 N N . PRO A 1 222 ? 7.084 -27.336 36.895 1.00 81.81 222 PRO A N 1
ATOM 1766 C CA . PRO A 1 222 ? 6.767 -28.732 37.154 1.00 81.81 222 PRO A CA 1
ATOM 1767 C C . PRO A 1 222 ? 6.562 -28.953 38.658 1.00 81.81 222 PRO A C 1
ATOM 1769 O O . PRO A 1 222 ? 7.269 -28.367 39.477 1.00 81.81 222 PRO A O 1
ATOM 1772 N N . ALA A 1 223 ? 5.631 -29.829 39.046 1.00 74.38 223 ALA A N 1
ATOM 1773 C CA . ALA A 1 223 ? 5.293 -30.061 40.458 1.00 74.38 223 ALA A CA 1
ATOM 1774 C C . ALA A 1 223 ? 6.517 -30.376 41.351 1.00 74.38 223 ALA A C 1
ATOM 1776 O O . ALA A 1 223 ? 6.531 -30.033 42.531 1.00 74.38 223 ALA A O 1
ATOM 1777 N N . ALA A 1 224 ? 7.562 -30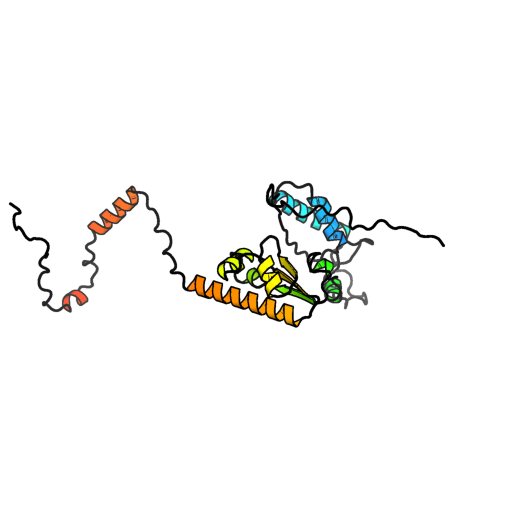.986 40.780 1.00 76.19 224 ALA A N 1
ATOM 1778 C CA . ALA A 1 224 ? 8.821 -31.269 41.468 1.00 76.19 224 ALA A CA 1
ATOM 1779 C C . ALA A 1 224 ? 9.640 -30.004 41.798 1.00 76.19 224 ALA A C 1
ATOM 1781 O O . ALA A 1 224 ? 10.248 -29.931 42.863 1.00 76.19 224 ALA A O 1
ATOM 1782 N N . GLU A 1 225 ? 9.630 -28.996 40.924 1.00 76.06 225 GLU A N 1
ATOM 1783 C CA . GLU A 1 225 ? 10.302 -27.713 41.159 1.00 76.06 225 GLU A CA 1
ATOM 1784 C C . GLU A 1 225 ? 9.519 -26.855 42.157 1.00 76.06 225 GLU A C 1
ATOM 1786 O O . GLU A 1 225 ? 10.118 -26.245 43.040 1.00 76.06 225 GLU A O 1
ATOM 1791 N N . TRP A 1 226 ? 8.182 -26.901 42.113 1.00 76.12 226 TRP A N 1
ATOM 1792 C CA . TRP A 1 226 ? 7.341 -26.278 43.142 1.00 76.12 226 TRP A CA 1
ATOM 1793 C C . TRP A 1 226 ? 7.619 -26.842 44.535 1.00 76.12 226 TRP A C 1
ATOM 1795 O O . TRP A 1 226 ? 7.739 -26.080 45.491 1.00 76.12 226 TRP A O 1
ATOM 1805 N N . ALA A 1 227 ? 7.769 -28.163 44.657 1.00 76.25 227 ALA A N 1
ATOM 1806 C CA . ALA A 1 227 ? 8.107 -28.790 45.931 1.00 76.25 227 ALA A CA 1
ATOM 1807 C C . ALA A 1 227 ? 9.476 -28.324 46.458 1.00 76.25 227 ALA A C 1
ATOM 1809 O O . ALA A 1 227 ? 9.614 -28.096 47.657 1.00 76.25 227 ALA A O 1
ATOM 1810 N N . ALA A 1 228 ? 10.464 -28.129 45.579 1.00 75.94 228 ALA A N 1
ATOM 1811 C CA . ALA A 1 228 ? 11.780 -27.618 45.957 1.00 75.94 228 ALA A CA 1
ATOM 1812 C C . ALA A 1 228 ? 11.734 -26.144 46.395 1.00 75.94 228 ALA A C 1
ATOM 1814 O O . ALA A 1 228 ? 12.335 -25.794 47.408 1.00 75.94 228 ALA A O 1
ATOM 1815 N N . VAL A 1 229 ? 10.982 -25.296 45.685 1.00 74.06 229 VAL A N 1
ATOM 1816 C CA . VAL A 1 229 ? 10.790 -23.880 46.046 1.00 74.06 229 VAL A CA 1
ATOM 1817 C C . VAL A 1 229 ? 10.042 -23.748 47.374 1.00 74.06 229 VAL A C 1
ATOM 1819 O O . VAL A 1 229 ? 10.453 -22.973 48.232 1.00 74.06 229 VAL A O 1
ATOM 1822 N N . VAL A 1 230 ? 8.988 -24.542 47.589 1.00 76.81 230 VAL A N 1
ATOM 1823 C CA . VAL A 1 230 ? 8.229 -24.553 48.851 1.00 76.81 230 VAL A CA 1
ATOM 1824 C C . VAL A 1 230 ? 9.071 -25.110 49.999 1.00 76.81 230 VAL A C 1
ATOM 1826 O O . VAL A 1 230 ? 9.025 -24.564 51.095 1.00 76.81 230 VAL A O 1
ATOM 1829 N N . ALA A 1 231 ? 9.879 -26.148 49.766 1.00 75.38 231 ALA A N 1
ATOM 1830 C CA . ALA A 1 231 ? 10.790 -26.679 50.779 1.00 75.38 231 ALA A CA 1
ATOM 1831 C C . ALA A 1 231 ? 11.892 -25.673 51.154 1.00 75.38 231 ALA A C 1
ATOM 1833 O O . ALA A 1 231 ? 12.196 -25.520 52.335 1.00 75.38 231 ALA A O 1
ATOM 1834 N N . ALA A 1 232 ? 12.447 -24.951 50.175 1.00 69.56 232 ALA A N 1
ATOM 1835 C CA . ALA A 1 232 ? 13.429 -23.896 50.416 1.00 69.56 232 ALA A CA 1
ATOM 1836 C C . ALA A 1 232 ? 12.813 -22.714 51.183 1.00 69.56 232 ALA A C 1
ATOM 1838 O O . ALA A 1 232 ? 13.401 -22.243 52.155 1.00 69.56 232 ALA A O 1
ATOM 1839 N N . ALA A 1 233 ? 11.598 -22.297 50.812 1.00 67.69 233 ALA A N 1
ATOM 1840 C CA . ALA A 1 233 ? 10.857 -21.245 51.507 1.00 67.69 233 ALA A CA 1
ATOM 18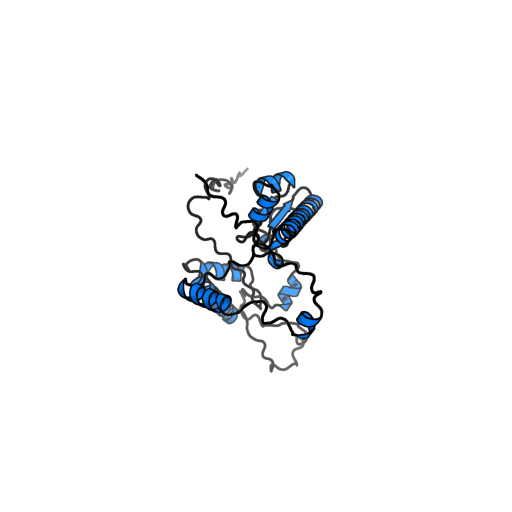41 C C . ALA A 1 233 ? 10.420 -21.658 52.924 1.00 67.69 233 ALA A C 1
ATOM 1843 O O . ALA A 1 233 ? 10.373 -20.822 53.814 1.00 67.69 233 ALA A O 1
ATOM 1844 N N . ALA A 1 234 ? 10.141 -22.943 53.161 1.00 69.81 234 ALA A N 1
ATOM 1845 C CA . ALA A 1 234 ? 9.822 -23.460 54.492 1.00 69.81 234 ALA A CA 1
ATOM 1846 C C . ALA A 1 234 ? 11.055 -23.573 55.410 1.00 69.81 234 ALA A C 1
ATOM 1848 O O . ALA A 1 234 ? 10.896 -23.635 56.626 1.00 69.81 234 ALA A O 1
ATOM 1849 N N . SER A 1 235 ? 12.270 -23.617 54.846 1.00 65.25 235 SER A N 1
ATOM 1850 C CA . SER A 1 235 ? 13.522 -23.618 55.620 1.00 65.25 235 SER A CA 1
ATOM 1851 C C . SER A 1 235 ? 14.105 -22.230 55.873 1.00 65.25 235 SER A C 1
ATOM 1853 O O . SER A 1 235 ? 14.994 -22.096 56.709 1.00 65.25 235 SER A O 1
ATOM 1855 N N . HIS A 1 236 ? 13.628 -21.219 55.146 1.00 60.66 236 HIS A N 1
ATOM 1856 C CA . HIS A 1 236 ? 14.109 -19.848 55.245 1.00 60.66 236 HIS A CA 1
ATOM 1857 C C . HIS A 1 236 ? 13.056 -19.023 55.977 1.00 60.66 236 HIS A C 1
ATOM 1859 O O . HIS A 1 236 ? 12.086 -18.562 55.374 1.00 60.66 236 HIS A O 1
ATOM 1865 N N . ASP A 1 237 ? 13.204 -18.902 57.296 1.00 65.38 237 ASP A N 1
ATOM 1866 C CA . ASP A 1 237 ? 12.330 -18.043 58.087 1.00 65.38 237 ASP A CA 1
ATOM 1867 C C . ASP A 1 237 ? 12.538 -16.607 57.596 1.00 65.38 237 ASP A C 1
ATOM 1869 O O . ASP A 1 237 ? 13.623 -16.041 57.708 1.00 65.38 237 ASP A O 1
ATOM 1873 N N . PHE A 1 238 ? 11.511 -16.022 56.980 1.00 59.47 238 PHE A N 1
ATOM 1874 C CA . PHE A 1 238 ? 11.584 -14.718 56.309 1.00 59.47 238 PHE A CA 1
ATOM 1875 C C . PHE A 1 238 ? 12.093 -13.594 57.240 1.00 59.47 238 PHE A C 1
ATOM 1877 O O . PHE A 1 238 ? 12.543 -12.543 56.787 1.00 59.47 238 PHE A O 1
ATOM 1884 N N . PHE A 1 239 ? 12.046 -13.820 58.555 1.00 57.84 239 PHE A N 1
ATOM 1885 C CA . PHE A 1 239 ? 12.525 -12.909 59.590 1.00 57.84 239 PHE A CA 1
ATOM 1886 C C . PHE A 1 239 ? 14.023 -13.036 59.929 1.00 57.84 239 PHE A C 1
ATOM 1888 O O . PHE A 1 239 ? 14.533 -12.220 60.711 1.00 57.84 239 PHE A O 1
ATOM 1895 N N . ASP A 1 240 ? 14.743 -14.010 59.368 1.00 64.19 240 ASP A N 1
ATOM 1896 C CA . ASP A 1 240 ? 16.183 -14.192 59.598 1.00 64.19 240 ASP A CA 1
ATOM 1897 C C . ASP A 1 240 ? 17.059 -13.259 58.751 1.00 64.19 240 ASP A C 1
ATOM 1899 O O . ASP A 1 240 ? 18.160 -12.915 59.178 1.00 64.19 240 ASP A O 1
ATOM 1903 N N . ASP A 1 241 ? 16.537 -12.728 57.642 1.00 63.34 241 ASP A N 1
ATOM 1904 C CA . ASP A 1 241 ? 17.238 -11.735 56.813 1.00 63.34 241 ASP A CA 1
ATOM 1905 C C . ASP A 1 241 ? 17.090 -10.293 57.323 1.00 63.34 241 ASP A C 1
ATOM 1907 O O . ASP A 1 241 ? 17.648 -9.369 56.730 1.00 63.34 241 ASP A O 1
ATOM 1911 N N . ILE A 1 242 ? 16.345 -10.062 58.412 1.00 66.50 242 ILE A N 1
ATOM 1912 C CA . ILE A 1 242 ? 16.208 -8.720 58.989 1.00 66.50 242 ILE A CA 1
ATOM 1913 C C . ILE A 1 242 ? 17.525 -8.353 59.692 1.00 66.50 242 ILE A C 1
ATOM 1915 O O . ILE A 1 242 ? 17.871 -8.992 60.694 1.00 66.50 242 ILE A O 1
ATOM 1919 N N . PRO A 1 243 ? 18.238 -7.305 59.231 1.00 72.56 243 PRO A N 1
ATOM 1920 C CA . PRO A 1 243 ? 19.470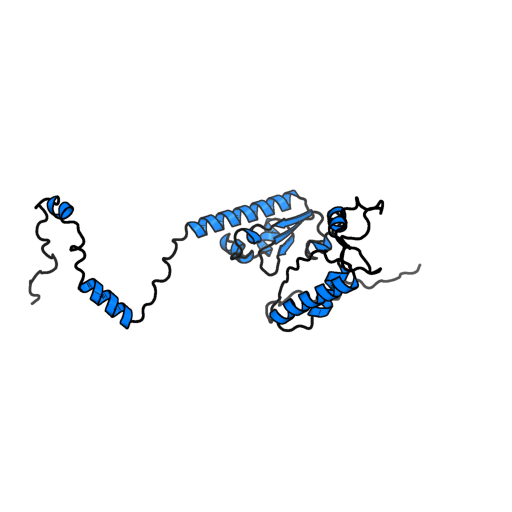 -6.841 59.857 1.00 72.56 243 PRO A CA 1
ATOM 1921 C C . PRO A 1 243 ? 19.284 -6.577 61.360 1.00 72.56 243 PRO A C 1
ATOM 1923 O O . PRO A 1 243 ? 18.266 -6.035 61.802 1.00 72.56 243 PRO A O 1
ATOM 1926 N N . ALA A 1 244 ? 20.258 -7.000 62.170 1.00 72.19 244 ALA A N 1
ATOM 1927 C CA . ALA A 1 244 ? 20.152 -7.003 63.633 1.00 72.19 244 ALA A CA 1
ATOM 1928 C C . ALA A 1 244 ? 19.926 -5.603 64.245 1.00 72.19 244 ALA A C 1
ATOM 1930 O O . ALA A 1 244 ? 19.345 -5.477 65.322 1.00 72.19 244 ALA A O 1
ATOM 1931 N N . ASP A 1 245 ? 20.342 -4.549 63.548 1.00 72.00 245 ASP A N 1
ATOM 1932 C CA . ASP A 1 245 ? 20.117 -3.143 63.887 1.00 72.00 245 ASP A CA 1
ATOM 1933 C C . ASP A 1 245 ? 18.645 -2.714 63.737 1.00 72.00 245 ASP A C 1
ATOM 1935 O O . ASP A 1 245 ? 18.151 -1.902 64.525 1.00 72.00 245 ASP A O 1
ATOM 1939 N N . ILE A 1 246 ? 17.902 -3.325 62.808 1.00 67.88 246 ILE A N 1
ATOM 1940 C CA . ILE A 1 246 ? 16.448 -3.141 62.681 1.00 67.88 246 ILE A CA 1
ATOM 1941 C C . ILE A 1 246 ? 15.709 -3.925 63.777 1.00 67.88 246 ILE A C 1
ATOM 1943 O O . ILE A 1 246 ? 14.761 -3.412 64.370 1.00 67.88 246 ILE A O 1
ATOM 1947 N N . LYS A 1 247 ? 16.184 -5.129 64.138 1.00 62.09 247 LYS A N 1
ATOM 1948 C CA . LYS A 1 247 ? 15.634 -5.889 65.281 1.00 62.09 247 LYS A CA 1
ATOM 1949 C C . LYS A 1 247 ? 15.768 -5.133 66.610 1.00 62.09 247 LYS A C 1
ATOM 1951 O O . LYS A 1 247 ? 14.865 -5.208 67.433 1.00 62.09 247 LYS A O 1
ATOM 1956 N N . ALA A 1 248 ? 16.846 -4.370 66.804 1.00 68.00 248 ALA A N 1
ATOM 1957 C CA . ALA A 1 248 ? 17.095 -3.615 68.036 1.00 68.00 248 ALA A CA 1
ATOM 1958 C C . ALA A 1 248 ? 16.286 -2.308 68.165 1.00 68.00 248 ALA A C 1
ATOM 1960 O O . ALA A 1 248 ? 16.251 -1.714 69.242 1.00 68.00 248 ALA A O 1
ATOM 1961 N N . SER A 1 249 ? 15.663 -1.838 67.080 1.00 67.00 249 SER A N 1
ATOM 1962 C CA . SER A 1 249 ? 14.881 -0.591 67.040 1.00 67.00 249 SER A CA 1
ATOM 1963 C C . SER A 1 249 ? 13.365 -0.817 67.035 1.00 67.00 249 SER A C 1
ATOM 1965 O O . SER A 1 249 ? 12.598 0.147 67.104 1.00 67.00 249 SER A O 1
ATOM 1967 N N . LEU A 1 250 ? 12.921 -2.076 67.010 1.00 65.12 250 LEU A N 1
ATOM 1968 C CA . LEU A 1 250 ? 11.517 -2.432 67.175 1.00 65.12 250 LEU A CA 1
ATOM 1969 C C . LEU A 1 250 ? 11.108 -2.263 68.651 1.00 65.12 250 LEU A C 1
ATOM 1971 O O . LEU A 1 250 ? 11.771 -2.806 69.532 1.00 65.12 250 LEU A O 1
ATOM 1975 N N . PRO A 1 251 ? 10.036 -1.513 68.955 1.00 67.69 251 PRO A N 1
ATOM 1976 C CA . PRO A 1 251 ? 9.553 -1.376 70.323 1.00 67.69 251 PRO A CA 1
ATOM 1977 C C . PRO A 1 251 ? 9.073 -2.735 70.856 1.00 67.69 251 PRO A C 1
ATOM 1979 O O . PRO A 1 251 ? 8.333 -3.431 70.162 1.00 67.69 251 PRO A O 1
ATOM 1982 N N . ASP A 1 252 ? 9.395 -3.062 72.116 1.00 63.50 252 ASP A N 1
ATOM 1983 C CA . ASP A 1 252 ? 8.982 -4.278 72.865 1.00 63.50 252 ASP A CA 1
ATOM 1984 C C . ASP A 1 252 ? 7.447 -4.477 72.997 1.00 63.50 252 ASP A C 1
ATOM 1986 O O . ASP A 1 252 ? 6.955 -5.317 73.746 1.00 63.50 252 ASP A O 1
ATOM 1990 N N . SER A 1 253 ? 6.649 -3.687 72.281 1.00 52.66 253 SER A N 1
ATOM 1991 C CA . SER A 1 253 ? 5.193 -3.613 72.365 1.00 52.66 253 SER A CA 1
ATOM 1992 C C . SER A 1 253 ? 4.462 -4.570 71.412 1.00 52.66 253 SER A C 1
ATOM 1994 O O . SER A 1 253 ? 3.232 -4.493 71.318 1.00 52.66 253 SER A O 1
ATOM 1996 N N . VAL A 1 254 ? 5.147 -5.471 70.702 1.00 52.00 254 VAL A N 1
ATOM 1997 C CA . VAL A 1 254 ? 4.444 -6.505 69.928 1.00 52.00 254 VAL A CA 1
ATOM 1998 C C . VAL A 1 254 ? 3.967 -7.578 70.901 1.00 52.00 254 VAL A C 1
ATOM 2000 O O . VAL A 1 254 ? 4.660 -8.545 71.202 1.00 52.00 254 VAL A O 1
ATOM 2003 N N . VAL A 1 255 ? 2.767 -7.354 71.437 1.00 59.59 255 VAL A N 1
ATOM 2004 C CA . VAL A 1 255 ? 2.004 -8.345 72.197 1.00 59.59 255 VAL A CA 1
ATOM 2005 C C . VAL A 1 255 ? 2.004 -9.647 71.385 1.00 59.59 255 VAL A C 1
ATOM 2007 O O . VAL A 1 255 ? 1.706 -9.580 70.189 1.00 59.59 255 VAL A O 1
ATOM 2010 N N . PRO A 1 256 ? 2.341 -10.811 71.976 1.00 61.59 256 PRO A N 1
ATOM 2011 C CA . PRO A 1 256 ? 2.325 -12.078 71.259 1.00 61.59 256 PRO A CA 1
ATOM 2012 C C . PRO A 1 256 ? 0.960 -12.243 70.601 1.00 61.59 256 PRO A C 1
ATOM 2014 O O . PRO A 1 256 ? -0.060 -12.272 71.295 1.00 61.59 256 PRO A O 1
ATOM 2017 N N . TRP A 1 257 ? 0.939 -12.279 69.268 1.00 52.25 257 TRP A N 1
ATOM 2018 C CA . TRP A 1 257 ? -0.291 -12.430 68.507 1.00 52.25 257 TRP A CA 1
ATOM 2019 C C . TRP A 1 257 ? -0.941 -13.744 68.937 1.00 52.25 257 TRP A C 1
ATOM 2021 O O . TRP A 1 257 ? -0.435 -14.834 68.673 1.00 52.25 257 TRP A O 1
ATOM 2031 N N . THR A 1 258 ? -2.007 -13.625 69.721 1.00 60.97 258 THR A N 1
ATOM 2032 C CA . THR A 1 258 ? -2.772 -14.764 70.209 1.00 60.97 258 THR A CA 1
ATOM 2033 C C . THR A 1 258 ? -3.694 -15.146 69.067 1.00 60.97 258 THR A C 1
ATOM 2035 O O . THR A 1 258 ? -4.552 -14.353 68.689 1.00 60.97 258 THR A O 1
ATOM 2038 N N . ASP A 1 259 ? -3.448 -16.310 68.470 1.00 61.28 259 ASP A N 1
ATOM 2039 C CA . ASP A 1 259 ? -4.226 -16.836 67.350 1.00 61.28 259 ASP A CA 1
ATOM 2040 C C . ASP A 1 259 ? -5.725 -16.856 67.715 1.00 61.28 259 ASP A C 1
ATOM 2042 O O . ASP A 1 259 ? -6.126 -17.645 68.579 1.00 61.28 259 ASP A O 1
ATOM 2046 N N . PRO A 1 260 ? -6.566 -16.003 67.098 1.00 64.12 260 PRO A N 1
ATOM 2047 C CA . PRO A 1 260 ? -7.978 -15.887 67.455 1.00 64.12 260 PRO A CA 1
ATOM 2048 C C . PRO A 1 260 ? -8.801 -17.120 67.052 1.00 64.12 260 PRO A C 1
ATOM 2050 O O . PRO A 1 260 ? -9.987 -17.187 67.374 1.00 64.12 260 PRO A O 1
ATOM 2053 N N . PHE A 1 261 ? -8.199 -18.094 66.359 1.00 62.09 261 PHE A N 1
ATOM 2054 C CA . PHE A 1 261 ? -8.859 -19.324 65.926 1.00 62.09 261 PHE A CA 1
ATOM 2055 C C . PHE A 1 261 ? -8.567 -20.530 66.828 1.00 62.09 261 PHE A C 1
ATOM 2057 O O . PHE A 1 261 ? -9.202 -21.571 66.666 1.00 62.09 261 PHE A O 1
ATOM 2064 N N . LYS A 1 262 ? -7.686 -20.397 67.829 1.00 57.88 262 LYS A N 1
ATOM 2065 C CA . LYS A 1 262 ? -7.522 -21.394 68.900 1.00 57.88 262 LYS A CA 1
ATOM 2066 C C . LYS A 1 262 ? -8.541 -21.176 70.018 1.00 57.88 262 LYS A C 1
ATOM 2068 O O . LYS A 1 262 ? -8.182 -20.910 71.161 1.00 57.88 262 LYS A O 1
ATOM 2073 N N . ASN A 1 263 ? -9.822 -21.305 69.690 1.00 56.28 263 ASN A N 1
ATOM 2074 C CA . ASN A 1 263 ? -10.844 -21.534 70.704 1.00 56.28 263 ASN A CA 1
ATOM 2075 C C . ASN A 1 263 ? -11.064 -23.046 70.818 1.00 56.28 263 ASN A C 1
ATOM 2077 O O . ASN A 1 263 ? -11.759 -23.637 69.996 1.00 56.28 263 ASN A O 1
ATOM 2081 N N . ASP A 1 264 ? -10.496 -23.656 71.862 1.00 54.56 264 ASP A N 1
ATOM 2082 C CA . ASP A 1 264 ? -10.774 -25.034 72.302 1.00 54.56 264 ASP A CA 1
ATOM 2083 C C . ASP A 1 264 ? -12.166 -25.156 72.973 1.00 54.56 264 ASP A C 1
ATOM 2085 O O . ASP A 1 264 ? -12.378 -25.920 73.918 1.00 54.56 264 ASP A O 1
ATOM 2089 N N . GLU A 1 265 ? -13.167 -24.424 72.478 1.00 56.41 265 GLU A N 1
ATOM 2090 C CA . GLU A 1 265 ? -14.569 -24.657 72.829 1.00 56.41 265 GLU A CA 1
ATOM 2091 C C . GLU A 1 265 ? -15.170 -25.675 71.855 1.00 56.41 265 GLU A C 1
ATOM 2093 O O . GLU A 1 265 ? -15.895 -25.363 70.917 1.00 56.41 265 GLU A O 1
ATOM 2098 N N . SER A 1 266 ? -14.792 -26.933 72.081 1.00 51.47 266 SER A N 1
ATOM 2099 C CA . SER A 1 266 ? -15.734 -28.023 72.358 1.00 51.47 266 SER A CA 1
ATOM 2100 C C . SER A 1 266 ? -17.161 -27.811 71.821 1.00 51.47 266 SER A C 1
ATOM 2102 O O . SER A 1 266 ? -18.062 -27.421 72.563 1.00 51.47 266 SER A O 1
ATOM 2104 N N . LEU A 1 267 ? -17.386 -28.139 70.546 1.00 45.03 267 LEU A N 1
ATOM 2105 C CA . LEU A 1 267 ? -18.726 -28.464 70.055 1.00 45.03 267 LEU A CA 1
ATOM 2106 C C . LEU A 1 267 ? -19.091 -29.870 70.552 1.00 45.03 267 LEU A C 1
ATOM 2108 O O . LEU A 1 267 ? -18.558 -30.870 70.066 1.00 45.03 267 LEU A O 1
ATOM 2112 N N . ILE A 1 268 ? -19.960 -29.899 71.564 1.00 53.78 268 ILE A N 1
ATOM 2113 C CA . ILE A 1 268 ? -20.813 -31.038 71.938 1.00 53.78 268 ILE A CA 1
ATOM 2114 C C . ILE A 1 268 ? -21.939 -31.154 70.909 1.00 53.78 2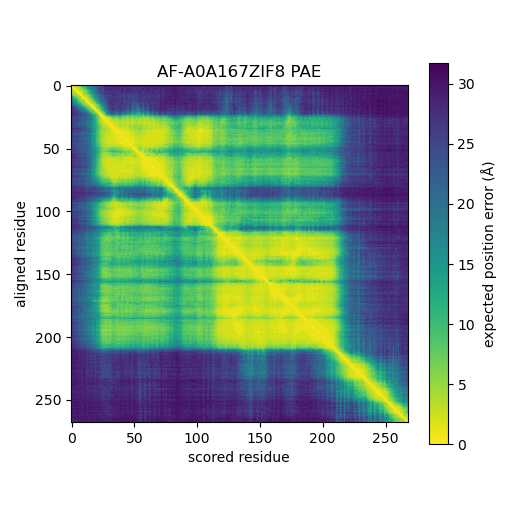68 ILE A C 1
ATOM 2116 O O . ILE A 1 268 ? -22.477 -30.091 70.520 1.00 53.78 268 ILE A O 1
#

Foldseek 3Di:
DDDDDDDDPPPPDPPPPDPPDDPPPDDDDDDDDVQDFDPVLVVQLCVQLVPPDDPVSNVVSSVVSVVVLCVAFWDADDPPPDCPPPCVPPPFGIDTPDPPRRTDTVSVCVVCVVPDQLVNVDDPQASPFPDKDKAQPCVPPPLVAAPQNLCVQVVHPDPVSLCVVLVWDWDADPSNRMIMTGHNVDPVSVVVSNVVSVVSVVVVVVVVVPPPPPPDPDPPDDPVVVVVVVVVVVVDPVVVPPPVVNVVPDPPPPDPPDPPPPDPPDDD

Solvent-accessible surface area (backbone atoms only — not comparable to full-atom values): 16883 Å² total; per-residue (Å²): 143,79,89,80,84,75,85,71,86,75,83,75,70,79,74,94,75,74,88,80,80,74,73,67,86,81,82,86,82,90,84,87,63,87,54,36,67,36,77,66,31,51,51,52,45,50,66,73,36,70,87,49,92,42,74,72,55,33,55,52,46,47,53,54,45,52,51,56,50,41,71,62,18,44,41,80,66,64,89,79,59,70,82,81,48,96,60,75,84,55,75,67,69,44,43,76,71,34,96,79,48,32,54,42,38,51,48,57,46,66,73,44,64,90,63,72,52,54,72,82,79,34,59,79,88,35,39,78,34,81,27,70,52,75,48,55,72,26,58,78,79,35,77,90,47,31,50,68,58,52,35,49,73,69,72,38,91,48,69,66,59,53,23,65,76,48,66,33,50,74,48,61,49,94,74,27,28,37,42,38,39,14,21,80,89,41,60,69,44,53,54,54,44,49,54,49,53,52,52,46,50,52,52,51,50,57,49,61,70,65,44,76,77,72,70,75,78,72,81,83,62,56,72,71,55,47,49,51,54,51,52,52,54,73,71,47,62,82,74,73,77,56,55,68,73,61,65,72,69,57,71,94,75,73,67,79,82,72,66,87,79,76,65,88,71,76,85,125

Sequence (268 aa):
MHDSHFPSIRDNLPLFEDRRKGMADVVEFYIYCNPPLLPQGVSEVIRRVQDTESRSSVTTAVQDNLFVIADEDIDALDPDADYESPLADSDVDVSVISPDARMMPWAEHRRRSHTYADADVYPVLITEAHHKTAWRGLEYLHPDVTFAGLLAHAGHADEHRFAAETGCLVSYDVRQTVVYLGSDEGQERLDSAVERLESMTKQYVEHKERAPQLLPPLPIFPAAEWAAVVAAAASHDFFDDIPADIKASLPDSVVPWTDPFKNDESLI

Organism: Cordyceps fumosorosea (strain ARSEF 2679) (NCBI:txid1081104)

Nearest PDB structures (foldseek):
  7vpx-assembly1_D  TM=5.217E-01  e=2.419E-02  Homo sapiens
  2e3u-assembly1_A  TM=6.662E-01  e=1.066E+00  Pyrococcus horikoshii OT3
  1kz7-assembly2_C  TM=5.714E-01  e=3.998E+00  Mus musculus
  6lqs-assembly1_RT  TM=4.283E-01  e=3.339E+00  Saccharomyces cerevisiae S288C

Mean predicted aligned error: 15.96 Å

pLDDT: mean 78.09, std 17.72, range [34.19, 98.0]

Secondary structure (DSSP, 8-state):
-----PPPGGGG------TTS------------SSPBPHHHHHHHHHHHTT--SHHHHHHHHHHHHHHHHHHHEEE--TTS-TTSTTTT----EEE--TT-SB--HHHHHHHGGG--HHHHS-HHHHT-SEEEEE-HHHHH-TT--HHHHHHHTT---HHHHHHHHT-EEEE-TTS-SEEEEESS-HHHHHHHHHHHHHHHHHHHHHHHHS----PPPP---HHHHHHHHHHHHHS-TTTTS-HHHHTTS-TT------TT-------

Radius of gyration: 33.29 Å; Cα contacts (8 Å, |Δi|>4): 224; chains: 1; bounding box: 63×49×113 Å